Protein AF-0000000078820619 (afdb_homodimer)

Radius of gyration: 21.3 Å; Cα contacts (8 Å, |Δi|>4): 756; chains: 2; bounding box: 57×59×60 Å

pLDDT: mean 90.16, std 14.57, range [34.66, 98.44]

InterPro domains:
  IPR007202 4Fe-4S domain [PS51656] (73-135)
  IPR019224 Domain of unknown function DUF2148 [PF09918] (114-180)

Secondary structure (DSSP, 8-state):
--SSTHHHHHHHHHHHHHHHHHTS--GGG---EEEEEPPHHHHHHHHHHHHHHHHHH-GGGTHHHHHHHHHHH-SEEEEEEE---S--S----TTS-SSHHHHHHSPPEESSSEE---HHHHHHHHHHHHHHHHHHHHTT-EE--BHHHHHHHHHTTS---SEEEEEEEE-----TTT---/--SSTHHHHHHHHHHHHHHHHHTS--GGG---EEEEEPPHHHHHHHHHHHHHHHHHH-GGGTHHHHHHHHHHH-SEEEEEEE---S--S----TTS-SSHHHHHHSPPEESSSEE---HHHHHHHHHHHHHHHHHHHHTT-EE--BHHHHHHHHHTTS---SEEEEEEEE-----TTT---

Nearest PDB structures (foldseek):
  7tmg-assembly1_B  TM=7.331E-01  e=7.201E-04  Klebsiella pneumoniae subsp. pneumoniae HS11286
  3bm1-assembly1_B  TM=7.179E-01  e=1.660E-03  Escherichia coli K-12
  8dil-assembly1_A  TM=7.425E-01  e=3.015E-03  Salmonella enterica subsp. enterica serovar Typhimurium str. SL1344
  3bm1-assembly1_A  TM=7.327E-01  e=2.676E-03  Escherichia coli K-12
  7tmf-assembly1_A  TM=7.145E-01  e=2.521E-03  Klebsiella pneumoniae subsp. pneumoniae HS11286

Foldseek 3Di:
DPPCCVLVCVVVLLVVLLVQLQPFDADPPDRQKDKDKDDPVCLLLLLVLLVVVDVVVDDVSCVSNVVSVVSNQFSIKMKMFGAAPAEPFPLPCPLPDNGSVVQVPDDWDDDLAIDDDYPRRVVSSVRSVVSSVVSLVVVVWDKDKAQSSFSSCVVSPVDPHRGMIMMGTHPPPPPVVPVPD/DPPCCVLVCVVVLLVVLLVQLQPFDADPPDRQKDKDKDDPVCLLLLLVLLVVVDVVVDDVSCVSNVVSVVSNVFSIKMKMFGAAPAEPFPLPCPLPDNGSVVQVPDDWDDDLAIDDDYPRRVVSSVRSVVSSVVSLVVVVWDKDKAQSSFSSCVVSPVDPHRGMIMMGTHPPPPPVVPPPD

Sequence (362 aa):
MILNPESDVIETLAKSILLAARTAPKAKGVDDIITALVEKEDVEVLALAMEKLADEKGEGFAFLKRDARNLRNAGAAVLIGVKASGAAGLNCGACGFKTCAKMLDRQKVEAEFKGPNCMLKYADLGIAVGAATAKAKDFCIDNRVMYSIGAAARASGLLDADVVFGIPLSVTGKNIFFDRRMILNPESDVIETLAKSILLAARTAPKAKGVDDIITALVEKEDVEVLALAMEKLADEKGEGFAFLKRDARNLRNAGAAVLIGVKASGAAGLNCGACGFKTCAKMLDRQKVEAEFKGPNCMLKYADLGIAVGAATAKAKDFCIDNRVMYSIGAAARASGLLDADVVFGIPLSVTGKNIFFDRR

Organism: Methanosarcina acetiv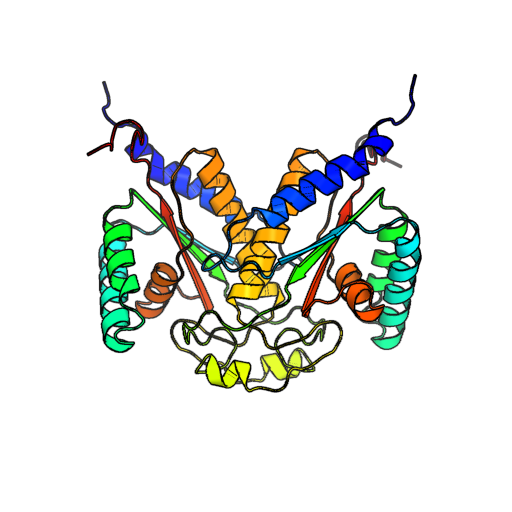orans (strain ATCC 35395 / DSM 2834 / JCM 12185 / C2A) (NCBI:txid188937)

Structure (mmCIF, N/CA/C/O backbone):
data_AF-0000000078820619-model_v1
#
loop_
_entity.id
_entity.type
_entity.pdbx_description
1 polymer '4Fe-4S domain-containing protein'
#
loop_
_atom_site.group_PDB
_atom_site.id
_atom_site.type_symbol
_atom_site.label_atom_id
_atom_site.label_alt_id
_atom_site.label_comp_id
_atom_site.label_asym_id
_atom_site.label_entity_id
_atom_site.label_seq_id
_atom_site.pdbx_PDB_ins_code
_atom_site.Cartn_x
_atom_site.Cartn_y
_atom_site.Cartn_z
_atom_site.occupancy
_atom_site.B_iso_or_equiv
_atom_site.auth_seq_id
_atom_site.auth_comp_id
_atom_site.auth_asym_id
_atom_site.auth_atom_id
_atom_site.pdbx_PDB_model_num
ATOM 1 N N . MET A 1 1 ? 29.922 32.25 2.959 1 40.59 1 MET A N 1
ATOM 2 C CA . MET A 1 1 ? 29.516 30.922 3.4 1 40.59 1 MET A CA 1
ATOM 3 C C . MET A 1 1 ? 28.016 30.844 3.588 1 40.59 1 MET A C 1
ATOM 5 O O . MET A 1 1 ? 27.406 31.734 4.203 1 40.59 1 MET A O 1
ATOM 9 N N . ILE A 1 2 ? 27.375 30.391 2.605 1 49.91 2 ILE A N 1
ATOM 10 C CA . ILE A 1 2 ? 25.938 30.203 2.729 1 49.91 2 ILE A CA 1
ATOM 11 C C . ILE A 1 2 ? 25.641 29.172 3.799 1 49.91 2 ILE A C 1
ATOM 13 O O . ILE A 1 2 ? 26.078 28.016 3.699 1 49.91 2 ILE A O 1
ATOM 17 N N . LEU A 1 3 ? 25.203 29.641 5.082 1 47.84 3 LEU A N 1
ATOM 18 C CA . LEU A 1 3 ? 24.891 28.766 6.207 1 47.84 3 LEU A CA 1
ATOM 19 C C . LEU A 1 3 ? 23.594 27.984 5.953 1 47.84 3 LEU A C 1
ATOM 21 O O . LEU A 1 3 ? 22.609 28.547 5.469 1 47.84 3 LEU A O 1
ATOM 25 N N . ASN A 1 4 ? 23.609 26.781 6.227 1 54.47 4 ASN A N 1
ATOM 26 C CA . ASN A 1 4 ? 22.516 25.812 6.16 1 54.47 4 ASN A CA 1
ATOM 27 C C . ASN A 1 4 ? 21.875 25.797 4.777 1 54.47 4 ASN A C 1
ATOM 29 O O . ASN A 1 4 ? 20.656 26 4.648 1 54.47 4 ASN A O 1
ATOM 33 N N . PRO A 1 5 ? 22.766 25.875 3.758 1 58.91 5 PRO A N 1
ATOM 34 C CA . PRO A 1 5 ? 22.234 25.859 2.393 1 58.91 5 PRO A CA 1
ATOM 35 C C . PRO A 1 5 ? 21.297 24.688 2.129 1 58.91 5 PRO A C 1
ATOM 37 O O . PRO A 1 5 ? 20.531 24.703 1.155 1 58.91 5 PRO A O 1
ATOM 40 N N . GLU A 1 6 ? 21.375 23.75 3.092 1 62.56 6 GLU A N 1
ATOM 41 C CA . GLU A 1 6 ? 20.578 22.547 2.902 1 62.56 6 GLU A CA 1
ATOM 42 C C . GLU A 1 6 ? 19.094 22.844 2.977 1 62.56 6 GLU A C 1
ATOM 44 O O . GLU A 1 6 ? 18.281 22.156 2.355 1 62.56 6 GLU A O 1
ATOM 49 N N . SER A 1 7 ? 18.828 23.859 3.707 1 63.5 7 SER A N 1
ATOM 50 C CA . SER A 1 7 ? 17.422 24.203 3.844 1 63.5 7 SER A CA 1
ATOM 51 C C . SER A 1 7 ? 16.859 24.719 2.531 1 63.5 7 SER A C 1
ATOM 53 O O . SER A 1 7 ? 15.641 24.656 2.301 1 63.5 7 SER A O 1
ATOM 55 N N . ASP A 1 8 ? 17.812 25.141 1.759 1 70.5 8 ASP A N 1
ATOM 56 C CA . ASP A 1 8 ? 17.375 25.75 0.509 1 70.5 8 ASP A CA 1
ATOM 57 C C . ASP A 1 8 ? 17.016 24.672 -0.523 1 70.5 8 ASP A C 1
ATOM 59 O O . ASP A 1 8 ? 16.266 24.938 -1.471 1 70.5 8 ASP A O 1
ATOM 63 N N . VAL A 1 9 ? 17.469 23.531 -0.118 1 83.5 9 VAL A N 1
ATOM 64 C CA . VAL A 1 9 ? 17.328 22.531 -1.167 1 83.5 9 VAL A CA 1
ATOM 65 C C . VAL A 1 9 ? 16.172 21.594 -0.826 1 83.5 9 VAL A C 1
ATOM 67 O O . VAL A 1 9 ? 15.789 20.75 -1.635 1 83.5 9 VAL A O 1
ATOM 70 N N . ILE A 1 10 ? 15.594 21.812 0.297 1 87.12 10 ILE A N 1
ATOM 71 C CA . ILE A 1 10 ? 14.625 20.844 0.797 1 87.12 10 ILE A CA 1
ATOM 72 C C . ILE A 1 10 ? 13.422 20.781 -0.146 1 87.12 10 ILE A C 1
ATOM 74 O O . ILE A 1 10 ? 12.852 19.703 -0.361 1 87.12 10 ILE A O 1
ATOM 78 N N . GLU A 1 11 ? 13.094 21.875 -0.74 1 88.25 11 GLU A N 1
ATOM 79 C CA . GLU A 1 11 ? 11.953 21.875 -1.653 1 88.25 11 GLU A CA 1
ATOM 80 C C . GLU A 1 11 ? 12.258 21.078 -2.916 1 88.25 11 GLU A C 1
ATOM 82 O O . GLU A 1 11 ? 11.398 20.344 -3.42 1 88.25 11 GLU A O 1
ATOM 87 N N . THR A 1 12 ? 13.453 21.25 -3.367 1 90.94 12 THR A N 1
ATOM 88 C CA . THR A 1 12 ? 13.859 20.484 -4.543 1 90.94 12 THR A CA 1
ATOM 89 C C . THR A 1 12 ? 13.891 19 -4.234 1 90.94 12 THR A C 1
ATOM 91 O O . THR A 1 12 ? 13.438 18.188 -5.043 1 90.94 12 THR A O 1
ATOM 94 N N . LEU A 1 13 ? 14.391 18.703 -3.084 1 93.12 13 LEU A N 1
ATOM 95 C CA . LEU A 1 13 ? 14.438 17.297 -2.68 1 93.12 13 LEU A CA 1
ATOM 96 C C . LEU A 1 13 ? 13.031 16.75 -2.477 1 93.12 13 LEU A C 1
ATOM 98 O O . LEU A 1 13 ? 12.758 15.594 -2.838 1 93.12 13 LEU A O 1
ATOM 102 N N . ALA A 1 14 ? 12.148 17.562 -1.963 1 94.5 14 ALA A N 1
ATOM 103 C CA . ALA A 1 14 ? 10.758 17.156 -1.783 1 94.5 14 ALA A CA 1
ATOM 104 C C . ALA A 1 14 ? 10.109 16.812 -3.121 1 94.5 14 ALA A C 1
ATOM 106 O O . ALA A 1 14 ? 9.359 15.844 -3.227 1 94.5 14 ALA A O 1
ATOM 107 N N . LYS A 1 15 ? 10.445 17.625 -4.102 1 94.75 15 LYS A N 1
ATOM 108 C CA . LYS A 1 15 ? 9.922 17.359 -5.438 1 94.75 15 LYS A CA 1
ATOM 109 C C . LYS A 1 15 ? 10.461 16.047 -5.996 1 94.75 15 LYS A C 1
ATOM 111 O O . LYS A 1 15 ? 9.742 15.312 -6.668 1 94.75 15 LYS A O 1
ATOM 116 N N . SER A 1 16 ? 11.703 15.773 -5.727 1 94.75 16 SER A N 1
ATOM 117 C CA . SER A 1 16 ? 12.297 14.5 -6.133 1 94.75 16 SER A CA 1
ATOM 118 C C . SER A 1 16 ? 11.625 13.328 -5.426 1 94.75 16 SER A C 1
ATOM 120 O O . SER A 1 16 ? 11.422 12.273 -6.027 1 94.75 16 SER A O 1
ATOM 122 N N . ILE A 1 17 ? 11.289 13.516 -4.188 1 94.88 17 ILE A N 1
ATOM 123 C CA . ILE A 1 17 ? 10.594 12.5 -3.402 1 94.88 17 ILE A CA 1
ATOM 124 C C . ILE A 1 17 ? 9.211 12.242 -3.996 1 94.88 17 ILE A C 1
ATOM 126 O O . ILE A 1 17 ? 8.797 11.086 -4.141 1 94.88 17 ILE A O 1
ATOM 130 N N . LEU A 1 18 ? 8.555 13.312 -4.414 1 95.44 18 LEU A N 1
ATOM 131 C CA . LEU A 1 18 ? 7.246 13.164 -5.039 1 95.44 18 LEU A CA 1
ATOM 132 C C . LEU A 1 18 ? 7.359 12.484 -6.395 1 95.44 18 LEU A C 1
ATOM 134 O O . LEU A 1 18 ? 6.461 11.742 -6.801 1 95.44 18 LEU A O 1
ATOM 138 N N . LEU A 1 19 ? 8.453 12.703 -7.102 1 93.69 19 LEU A N 1
ATOM 139 C CA . LEU A 1 19 ? 8.695 12.016 -8.367 1 93.69 19 LEU A CA 1
ATOM 140 C C . LEU A 1 19 ? 8.773 10.508 -8.156 1 93.69 19 LEU A C 1
ATOM 142 O O . LEU A 1 19 ? 8.242 9.734 -8.953 1 93.69 19 LEU A O 1
ATOM 146 N N . ALA A 1 20 ? 9.414 10.102 -7.07 1 93.75 20 ALA A N 1
ATOM 147 C CA . ALA A 1 20 ? 9.516 8.688 -6.73 1 93.75 20 ALA A CA 1
ATOM 148 C C . ALA A 1 20 ? 8.141 8.078 -6.477 1 93.75 20 ALA A C 1
ATOM 150 O O . ALA A 1 20 ? 7.859 6.961 -6.91 1 93.75 20 ALA A O 1
ATOM 151 N N . ALA A 1 21 ? 7.293 8.805 -5.785 1 94.25 21 ALA A N 1
ATOM 152 C CA . ALA A 1 21 ? 5.93 8.344 -5.535 1 94.25 21 ALA A CA 1
ATOM 153 C C . ALA A 1 21 ? 5.152 8.203 -6.84 1 94.25 21 ALA A C 1
ATOM 155 O O . ALA A 1 21 ? 4.465 7.199 -7.055 1 94.25 21 ALA A O 1
ATOM 156 N N . ARG A 1 22 ? 5.293 9.125 -7.75 1 91.38 22 ARG A N 1
ATOM 157 C CA . ARG A 1 22 ? 4.566 9.195 -9.016 1 91.38 22 ARG A CA 1
ATOM 158 C C . ARG A 1 22 ? 4.949 8.031 -9.93 1 91.38 22 ARG A C 1
ATOM 160 O O . ARG A 1 22 ? 4.102 7.484 -10.633 1 91.38 22 ARG A O 1
ATOM 167 N N . THR A 1 23 ? 6.18 7.664 -9.867 1 87.44 23 THR A N 1
ATOM 168 C CA . THR A 1 23 ? 6.68 6.68 -10.82 1 87.44 23 THR A CA 1
ATOM 169 C C . THR A 1 23 ? 6.68 5.281 -10.203 1 87.44 23 THR A C 1
ATOM 171 O O . THR A 1 23 ? 7.117 4.32 -10.836 1 87.44 23 THR A O 1
ATOM 174 N N . ALA A 1 24 ? 6.27 5.172 -8.961 1 88.38 24 ALA A N 1
ATOM 175 C CA . ALA A 1 24 ? 6.176 3.865 -8.32 1 88.38 24 ALA A CA 1
ATOM 176 C C . ALA A 1 24 ? 5.254 2.932 -9.102 1 88.38 24 ALA A C 1
ATOM 178 O O . ALA A 1 24 ? 4.324 3.385 -9.766 1 88.38 24 ALA A O 1
ATOM 179 N N . PRO A 1 25 ? 5.551 1.632 -9.102 1 79.44 25 PRO A N 1
ATOM 180 C CA . PRO A 1 25 ? 4.672 0.684 -9.789 1 79.44 25 PRO A CA 1
ATOM 181 C C . PRO A 1 25 ? 3.213 0.807 -9.352 1 79.44 25 PRO A C 1
ATOM 183 O O . PRO A 1 25 ? 2.938 1.143 -8.195 1 79.44 25 PRO A O 1
ATOM 186 N N . LYS A 1 26 ? 2.266 0.701 -10.359 1 80.81 26 LYS A N 1
ATOM 187 C CA . LYS A 1 26 ? 0.828 0.748 -10.109 1 80.81 26 LYS A CA 1
ATOM 188 C C . LYS A 1 26 ? 0.125 -0.463 -10.711 1 80.81 26 LYS A C 1
ATOM 190 O O . LYS A 1 26 ? 0.589 -1.022 -11.711 1 80.81 26 LYS A O 1
ATOM 195 N N . ALA A 1 27 ? -0.898 -0.793 -9.992 1 76.12 27 ALA A N 1
ATOM 196 C CA . ALA A 1 27 ? -1.742 -1.868 -10.508 1 76.12 27 ALA A CA 1
ATOM 197 C C . ALA A 1 27 ? -2.363 -1.482 -11.852 1 76.12 27 ALA A C 1
ATOM 199 O O . ALA A 1 27 ? -2.922 -0.393 -11.992 1 76.12 27 ALA A O 1
ATOM 200 N N . LYS A 1 28 ? -2.271 -2.324 -12.836 1 73 28 LYS A N 1
ATOM 201 C CA . LYS A 1 28 ? -2.891 -2.25 -14.156 1 73 28 LYS A CA 1
ATOM 202 C C . LYS A 1 28 ? -2.523 -0.949 -14.859 1 73 28 LYS A C 1
ATOM 204 O O . LYS A 1 28 ? -3.262 -0.48 -15.734 1 73 28 LYS A O 1
ATOM 209 N N . GLY A 1 29 ? -1.617 -0.264 -14.344 1 73.62 29 GLY A N 1
ATOM 210 C CA . GLY A 1 29 ? -1.127 0.941 -14.992 1 73.62 29 GLY A CA 1
ATOM 211 C C . GLY A 1 29 ? -2.033 2.141 -14.781 1 73.62 29 GLY A C 1
ATOM 212 O O . GLY A 1 29 ? -1.864 3.172 -15.438 1 73.62 29 GLY A O 1
ATOM 213 N N . VAL A 1 30 ? -3.117 2.035 -14.031 1 76.25 30 VAL A N 1
ATOM 214 C CA . VAL A 1 30 ? -4.02 3.148 -13.766 1 76.25 30 VAL A CA 1
ATOM 215 C C . VAL A 1 30 ? -3.439 4.027 -12.656 1 76.25 30 VAL A C 1
ATOM 217 O O . VAL A 1 30 ? -3.184 3.553 -11.555 1 76.25 30 VAL A O 1
ATOM 220 N N . ASP A 1 31 ? -3.312 5.305 -13.047 1 83.19 31 ASP A N 1
ATOM 221 C CA . ASP A 1 31 ? -2.678 6.199 -12.086 1 83.19 31 ASP A CA 1
ATOM 222 C C . ASP A 1 31 ? -3.719 7.016 -11.32 1 83.19 31 ASP A C 1
ATOM 224 O O . ASP A 1 31 ? -4.18 8.055 -11.805 1 83.19 31 ASP A O 1
ATOM 228 N N . ASP A 1 32 ? -4.047 6.598 -10.117 1 92.62 32 ASP A N 1
ATOM 229 C CA . ASP A 1 32 ? -5.008 7.266 -9.242 1 92.62 32 ASP A CA 1
ATOM 230 C C . ASP A 1 32 ? -4.297 7.98 -8.102 1 92.62 32 ASP A C 1
ATOM 232 O O . ASP A 1 32 ? -4.938 8.422 -7.145 1 92.62 32 ASP A O 1
ATOM 236 N N . ILE A 1 33 ? -3.029 8.07 -8.211 1 95.31 33 ILE A N 1
ATOM 237 C CA . ILE A 1 33 ? -2.242 8.664 -7.137 1 95.31 33 ILE A CA 1
ATOM 238 C C . ILE A 1 33 ? -2.199 10.18 -7.301 1 95.31 33 ILE A C 1
ATOM 240 O O . ILE A 1 33 ? -2.027 10.688 -8.414 1 95.31 33 ILE A O 1
ATOM 244 N N . ILE A 1 34 ? -2.422 10.836 -6.23 1 95.88 34 ILE A N 1
ATOM 245 C CA . ILE A 1 34 ? -2.332 12.289 -6.168 1 95.88 34 ILE A CA 1
ATOM 246 C C . ILE A 1 34 ? -1.17 12.695 -5.266 1 95.88 34 ILE A C 1
ATOM 248 O O . ILE A 1 34 ? -0.985 12.133 -4.188 1 95.88 34 ILE A O 1
ATOM 252 N N . THR A 1 35 ? -0.341 13.625 -5.754 1 96.69 35 THR A N 1
ATOM 253 C CA . THR A 1 35 ? 0.787 14.109 -4.965 1 96.69 35 THR A CA 1
ATOM 254 C C . THR A 1 35 ? 0.742 15.625 -4.824 1 96.69 35 THR A C 1
ATOM 256 O O . THR A 1 35 ? 0.237 16.312 -5.707 1 96.69 35 THR A O 1
ATOM 259 N N . ALA A 1 36 ? 1.221 16.109 -3.697 1 97.38 36 ALA A N 1
ATOM 260 C CA . ALA A 1 36 ? 1.265 17.547 -3.469 1 97.38 36 ALA A CA 1
ATOM 261 C C . ALA A 1 36 ? 2.396 17.922 -2.512 1 97.38 36 ALA A C 1
ATOM 263 O O . ALA A 1 36 ? 2.762 17.125 -1.64 1 97.38 36 ALA A O 1
ATOM 264 N N . LEU A 1 37 ? 2.969 19.047 -2.773 1 96.88 37 LEU A N 1
ATOM 265 C CA . LEU A 1 37 ? 3.896 19.688 -1.84 1 96.88 37 LEU A CA 1
ATOM 266 C C . LEU A 1 37 ? 3.189 20.734 -0.992 1 96.88 37 LEU A C 1
ATOM 268 O O . LEU A 1 37 ? 2.498 21.609 -1.525 1 96.88 37 LEU A O 1
ATOM 272 N N . VAL A 1 38 ? 3.311 20.625 0.327 1 96.31 38 VAL A N 1
ATOM 273 C CA . VAL A 1 38 ? 2.658 21.578 1.216 1 96.31 38 VAL A CA 1
ATOM 274 C C . VAL A 1 38 ? 3.385 22.922 1.157 1 96.31 38 VAL A C 1
ATOM 276 O O . VAL A 1 38 ? 4.594 22.984 1.393 1 96.31 38 VAL A O 1
ATOM 279 N N . GLU A 1 39 ? 2.646 23.922 0.869 1 94.19 39 GLU A N 1
ATOM 280 C CA . GLU A 1 39 ? 3.219 25.266 0.878 1 94.19 39 GLU A CA 1
ATOM 281 C C . GLU A 1 39 ? 3.303 25.828 2.297 1 94.19 39 GLU A C 1
ATOM 283 O O . GLU A 1 39 ? 2.555 25.406 3.18 1 94.19 39 GLU A O 1
ATOM 288 N N . LYS A 1 40 ? 4.18 26.781 2.445 1 90.81 40 LYS A N 1
ATOM 289 C CA . LYS A 1 40 ? 4.406 27.359 3.762 1 90.81 40 LYS A CA 1
ATOM 290 C C . LYS A 1 40 ? 3.115 27.922 4.344 1 90.81 40 LYS A C 1
ATOM 292 O O . LYS A 1 40 ? 2.852 27.781 5.539 1 90.81 40 LYS A O 1
ATOM 297 N N . GLU A 1 41 ? 2.289 28.5 3.539 1 94 41 GLU A N 1
ATOM 298 C CA . GLU A 1 41 ? 1.053 29.125 3.996 1 94 41 GLU A CA 1
ATOM 299 C C . GLU A 1 41 ? 0.03 28.078 4.43 1 94 41 GLU A C 1
ATOM 301 O O . GLU A 1 41 ? -0.87 28.375 5.219 1 94 41 GLU A O 1
ATOM 306 N N . ASP A 1 42 ? 0.213 26.891 3.908 1 96.81 42 ASP A N 1
ATOM 307 C CA . ASP A 1 42 ? -0.766 25.844 4.188 1 96.81 42 ASP A CA 1
ATOM 308 C C . ASP A 1 42 ? -0.396 25.062 5.445 1 96.81 42 ASP A C 1
ATOM 310 O O . ASP A 1 42 ? -1.217 24.312 5.984 1 96.81 42 ASP A O 1
ATOM 314 N N . VAL A 1 43 ? 0.832 25.25 5.922 1 97.06 43 VAL A N 1
ATOM 315 C CA . VAL A 1 43 ? 1.304 24.516 7.086 1 97.06 43 VAL A CA 1
ATOM 316 C C . VAL A 1 43 ? 0.408 24.812 8.289 1 97.06 43 VAL A C 1
ATOM 318 O O . VAL A 1 43 ? -0.045 23.891 8.977 1 97.06 43 VAL A O 1
ATOM 321 N N . GLU A 1 44 ? 0.16 26.062 8.477 1 97.56 44 GLU A N 1
ATOM 322 C CA . GLU A 1 44 ? -0.654 26.422 9.633 1 97.56 44 GLU A CA 1
ATOM 323 C C . GLU A 1 44 ? -2.094 25.953 9.469 1 97.56 44 GLU A C 1
ATOM 325 O O . GLU A 1 44 ? -2.75 25.594 10.445 1 97.56 44 GLU A O 1
ATOM 330 N N . VAL A 1 45 ? -2.615 26.016 8.266 1 98 45 VAL A N 1
ATOM 331 C CA . VAL A 1 45 ? -3.961 25.531 7.988 1 98 45 VAL A CA 1
ATOM 332 C C . VAL A 1 45 ? -4.062 24.047 8.391 1 98 45 VAL A C 1
ATOM 334 O O . VAL A 1 45 ? -5.008 23.656 9.07 1 98 45 VAL A O 1
ATOM 337 N N . LEU A 1 46 ? -3.078 23.266 8.016 1 98.44 46 LEU A N 1
ATOM 338 C CA . LEU A 1 46 ? -3.068 21.828 8.312 1 98.44 46 LEU A CA 1
ATOM 339 C C . LEU A 1 46 ? -2.908 21.594 9.805 1 98.44 46 LEU A C 1
ATOM 341 O O . LEU A 1 46 ? -3.588 20.734 10.375 1 98.44 46 LEU A O 1
ATOM 345 N N . ALA A 1 47 ? -1.987 22.312 10.398 1 98 47 ALA A N 1
ATOM 346 C CA . ALA A 1 47 ? -1.745 22.156 11.828 1 98 47 ALA A CA 1
ATOM 347 C C . ALA A 1 47 ? -3.006 22.453 12.633 1 98 47 ALA A C 1
ATOM 349 O O . ALA A 1 47 ? -3.381 21.672 13.516 1 98 47 ALA A O 1
ATOM 350 N N . LEU A 1 48 ? -3.703 23.516 12.32 1 98.31 48 LEU A N 1
ATOM 351 C CA . LEU A 1 48 ? -4.93 23.891 13.016 1 98.31 48 LEU A CA 1
ATOM 352 C C . LEU A 1 48 ? -6.023 22.859 12.781 1 98.31 48 LEU A C 1
ATOM 354 O O . LEU A 1 48 ? -6.797 22.547 13.695 1 98.31 48 LEU A O 1
ATOM 358 N N . ALA A 1 49 ? -6.074 22.375 11.586 1 98.19 49 ALA A N 1
ATOM 359 C CA . ALA A 1 49 ? -7.047 21.328 11.273 1 98.19 49 ALA A CA 1
ATOM 360 C C . ALA A 1 49 ? -6.801 20.078 12.117 1 98.19 49 ALA A C 1
ATOM 362 O O . ALA A 1 49 ? -7.746 19.422 12.57 1 98.19 49 ALA A O 1
ATOM 363 N N . MET A 1 50 ? -5.547 19.719 12.297 1 98.19 50 MET A N 1
ATOM 364 C CA . MET A 1 50 ? -5.215 18.578 13.125 1 98.19 50 MET A CA 1
ATOM 365 C C . MET A 1 50 ? -5.637 18.797 14.57 1 98.19 50 MET A C 1
ATOM 367 O O . MET A 1 50 ? -6.164 17.891 15.219 1 98.19 50 MET A O 1
ATOM 371 N N . GLU A 1 51 ? -5.398 19.953 15.047 1 98.12 51 GLU A N 1
ATOM 372 C CA . GLU A 1 51 ? -5.789 20.297 16.406 1 98.12 51 GLU A CA 1
ATOM 373 C C . GLU A 1 51 ? -7.305 20.25 16.578 1 98.12 51 GLU A C 1
ATOM 375 O O . GLU A 1 51 ? -7.809 19.75 17.594 1 98.12 51 GLU A O 1
ATOM 380 N N . LYS A 1 52 ? -8.023 20.75 15.625 1 97.94 52 LYS A N 1
ATOM 381 C CA . LYS A 1 52 ? -9.484 20.688 15.648 1 97.94 52 LYS A CA 1
ATOM 382 C C . LYS A 1 52 ? -9.977 19.25 15.648 1 97.94 52 LYS A C 1
ATOM 384 O O . LYS A 1 52 ? -10.898 18.906 16.391 1 97.94 52 LYS A O 1
ATOM 389 N N . LEU A 1 53 ? -9.375 18.484 14.773 1 97.25 53 LEU A N 1
ATOM 390 C CA . LEU A 1 53 ? -9.734 17.062 14.719 1 97.25 53 LEU A CA 1
ATOM 391 C C . LEU A 1 53 ? -9.5 16.391 16.062 1 97.25 53 LEU A C 1
ATOM 393 O O . LEU A 1 53 ? -10.297 15.555 16.5 1 97.25 53 LEU A O 1
ATOM 397 N N . ALA A 1 54 ? -8.367 16.688 16.672 1 97.12 54 ALA A N 1
ATOM 398 C CA . ALA A 1 54 ? -8.055 16.125 17.984 1 97.12 54 ALA A CA 1
ATOM 399 C C . ALA A 1 54 ? -9.156 16.438 19 1 97.12 54 ALA A C 1
ATOM 401 O O . ALA A 1 54 ? -9.555 15.562 19.766 1 97.12 54 ALA A O 1
ATOM 402 N N . ASP A 1 55 ? -9.656 17.625 19 1 96.75 55 ASP A N 1
ATOM 403 C CA . ASP A 1 55 ? -10.695 18.062 19.906 1 96.75 55 ASP A CA 1
ATOM 404 C C . ASP A 1 55 ? -12.016 17.359 19.625 1 96.75 55 ASP A C 1
ATOM 406 O O . ASP A 1 55 ? -12.758 17 20.547 1 96.75 55 ASP A O 1
ATOM 410 N N . GLU A 1 56 ? -12.305 17.156 18.391 1 95.62 56 GLU A N 1
ATOM 411 C CA . GLU A 1 56 ? -13.562 16.547 17.984 1 95.62 56 GLU A CA 1
ATOM 412 C C . GLU A 1 56 ? -13.57 15.047 18.297 1 95.62 56 GLU A C 1
ATOM 414 O O . GLU A 1 56 ? -14.594 14.492 18.688 1 95.62 56 GLU A O 1
ATOM 419 N N . LYS A 1 57 ? -12.453 14.438 18.172 1 94 57 LYS A N 1
ATOM 420 C CA . LYS A 1 57 ? -12.383 12.984 18.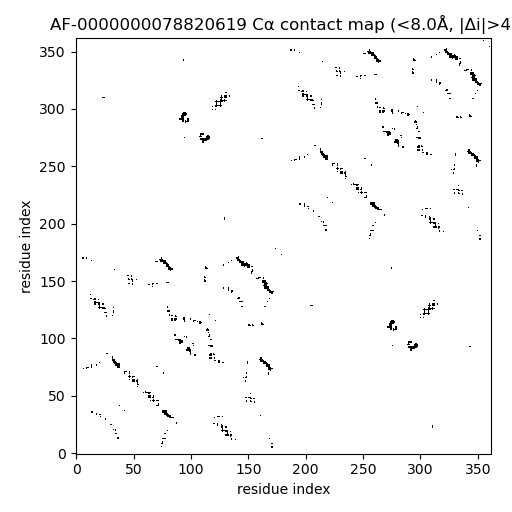297 1 94 57 LYS A CA 1
ATOM 421 C C . LYS A 1 57 ? -12.141 12.562 19.75 1 94 57 LYS A C 1
ATOM 423 O O . LYS A 1 57 ? -12.461 11.438 20.125 1 94 57 LYS A O 1
ATOM 428 N N . GLY A 1 58 ? -11.523 13.461 20.484 1 91.25 58 GLY A N 1
ATOM 429 C CA . GLY A 1 58 ? -11.406 13.211 21.922 1 91.25 58 GLY A CA 1
ATOM 430 C C . GLY A 1 58 ? -10.016 12.758 22.328 1 91.25 58 GLY A C 1
ATOM 431 O O . GLY A 1 58 ? -9.062 12.883 21.562 1 91.25 58 GLY A O 1
ATOM 432 N N . GLU A 1 59 ? -9.914 12.172 23.5 1 89.69 59 GLU A N 1
ATOM 433 C CA . GLU A 1 59 ? -8.641 11.961 24.203 1 89.69 59 GLU A CA 1
ATOM 434 C C . GLU A 1 59 ? -7.789 10.922 23.484 1 89.69 59 GLU A C 1
ATOM 436 O O . GLU A 1 59 ? -6.559 11.023 23.469 1 89.69 59 GLU A O 1
ATOM 441 N N . GLY A 1 60 ? -8.406 10.023 22.875 1 91 60 GLY A N 1
ATOM 442 C CA . GLY A 1 60 ? -7.668 8.977 22.188 1 91 60 GLY A CA 1
ATOM 443 C C . GLY A 1 60 ? -6.922 9.484 20.969 1 91 60 GLY A C 1
ATOM 444 O O . GLY A 1 60 ? -6.098 8.766 20.391 1 91 60 GLY A O 1
ATOM 445 N N . PHE A 1 61 ? -7.082 10.781 20.672 1 94.56 61 PHE A N 1
ATOM 446 C CA . PHE A 1 61 ? -6.496 11.328 19.453 1 94.56 61 PHE A CA 1
ATOM 447 C C . PHE A 1 61 ? -5.629 12.539 19.781 1 94.56 61 PHE A C 1
ATOM 449 O O . PHE A 1 61 ? -5.426 13.406 18.922 1 94.56 61 PHE A O 1
ATOM 456 N N . ALA A 1 62 ? -5.047 12.555 20.969 1 94.06 62 ALA A N 1
ATOM 457 C CA . ALA A 1 62 ? -4.188 13.648 21.406 1 94.06 62 ALA A CA 1
ATOM 458 C C . ALA A 1 62 ? -2.924 13.727 20.562 1 94.06 62 ALA A C 1
ATOM 460 O O . ALA A 1 62 ? -2.305 14.789 20.453 1 94.06 62 ALA A O 1
ATOM 461 N N . PHE A 1 63 ? -2.588 12.57 19.922 1 93.94 63 PHE A N 1
ATOM 462 C CA . PHE A 1 63 ? -1.38 12.531 19.109 1 93.94 63 PHE A CA 1
ATOM 463 C C . PHE A 1 63 ? -1.499 13.477 17.922 1 93.94 63 PHE A C 1
ATOM 465 O O . PHE A 1 63 ? -0.489 13.922 17.375 1 93.94 63 PHE A O 1
ATOM 472 N N . LEU A 1 64 ? -2.678 13.859 17.547 1 96.88 64 LEU A N 1
ATOM 473 C CA . LEU A 1 64 ? -2.896 14.797 16.453 1 96.88 64 LEU A CA 1
ATOM 474 C C . LEU A 1 64 ? -2.289 16.156 16.766 1 96.88 64 LEU A C 1
ATOM 476 O O . LEU A 1 64 ? -1.778 16.828 15.875 1 96.88 64 LEU A O 1
ATOM 480 N N . LYS A 1 65 ? -2.346 16.547 18.016 1 97.25 65 LYS A N 1
ATOM 481 C CA . LYS A 1 65 ? -1.747 17.812 18.422 1 97.25 65 LYS A CA 1
ATOM 482 C C . LYS A 1 65 ? -0.224 17.734 18.375 1 97.25 65 LYS A C 1
ATOM 484 O O . LYS A 1 65 ? 0.439 18.703 17.984 1 97.25 65 LYS A O 1
ATOM 489 N N . ARG A 1 66 ? 0.284 16.625 18.781 1 96.25 66 ARG A N 1
ATOM 490 C CA . ARG A 1 66 ? 1.726 16.406 18.672 1 96.25 66 ARG A CA 1
ATOM 491 C C . ARG A 1 66 ? 2.186 16.453 17.219 1 96.25 66 ARG A C 1
ATOM 493 O O . ARG A 1 66 ? 3.205 17.062 16.906 1 96.25 66 ARG A O 1
ATOM 500 N N . ASP A 1 67 ? 1.417 15.797 16.391 1 96.94 67 ASP A N 1
ATOM 501 C CA . ASP A 1 67 ? 1.746 15.773 14.977 1 96.94 67 ASP A CA 1
ATOM 502 C C . ASP A 1 67 ? 1.683 17.188 14.375 1 96.94 67 ASP A C 1
ATOM 504 O O . ASP A 1 67 ? 2.471 17.516 13.492 1 96.94 67 ASP A O 1
ATOM 508 N N . ALA A 1 68 ? 0.748 17.969 14.852 1 97.5 68 ALA A N 1
ATOM 509 C CA . ALA A 1 68 ? 0.645 19.359 14.406 1 97.5 68 ALA A CA 1
ATOM 510 C C . ALA A 1 68 ? 1.919 20.141 14.727 1 97.5 68 ALA A C 1
ATOM 512 O O . ALA A 1 68 ? 2.428 20.875 13.883 1 97.5 68 ALA A O 1
ATOM 513 N N . ARG A 1 69 ? 2.406 19.938 15.898 1 96.56 69 ARG A N 1
ATOM 514 C CA . ARG A 1 69 ? 3.652 20.594 16.297 1 96.56 69 ARG A CA 1
ATOM 515 C C . ARG A 1 69 ? 4.816 20.109 15.43 1 96.56 69 ARG A C 1
ATOM 517 O O . ARG A 1 69 ? 5.652 20.922 15.016 1 96.56 69 ARG A O 1
ATOM 524 N N . ASN A 1 70 ? 4.863 18.828 15.148 1 94.75 70 ASN A N 1
ATOM 525 C CA . ASN A 1 70 ? 5.91 18.266 14.312 1 94.75 70 ASN A CA 1
ATOM 526 C C . ASN A 1 70 ? 5.883 18.844 12.898 1 94.75 70 ASN A C 1
ATOM 528 O O . ASN A 1 70 ? 6.934 19.125 12.32 1 94.75 70 ASN A O 1
ATOM 532 N N . LEU A 1 71 ? 4.695 19.031 12.398 1 96.38 71 LEU A N 1
ATOM 533 C CA . LEU A 1 71 ? 4.559 19.609 11.062 1 96.38 71 LEU A CA 1
ATOM 534 C C . LEU A 1 71 ? 5.09 21.031 11.031 1 96.38 71 LEU A C 1
ATOM 536 O O . LEU A 1 71 ? 5.793 21.422 10.094 1 96.38 71 LEU A O 1
ATOM 540 N N . ARG A 1 72 ? 4.785 21.812 12.078 1 95.62 72 ARG A N 1
ATOM 541 C CA . ARG A 1 72 ? 5.258 23.188 12.164 1 95.62 72 ARG A CA 1
ATOM 542 C C . ARG A 1 72 ? 6.781 23.234 12.188 1 95.62 72 ARG A C 1
ATOM 544 O O . ARG A 1 72 ? 7.383 24.188 11.688 1 95.62 72 ARG A O 1
ATOM 551 N N . ASN A 1 73 ? 7.41 22.203 12.688 1 92.69 73 ASN A N 1
ATOM 552 C CA . ASN A 1 73 ? 8.859 22.172 12.859 1 92.69 73 ASN A CA 1
ATOM 553 C C . ASN A 1 73 ? 9.555 21.531 11.664 1 92.69 73 ASN A C 1
ATOM 555 O O . ASN A 1 73 ? 10.781 21.547 11.57 1 92.69 73 ASN A O 1
ATOM 559 N N . ALA A 1 74 ? 8.781 20.953 10.781 1 92.56 74 ALA A N 1
ATOM 560 C CA . ALA A 1 74 ? 9.359 20.297 9.617 1 92.56 74 ALA A CA 1
ATOM 561 C C . ALA A 1 74 ? 9.844 21.312 8.586 1 92.56 74 ALA A C 1
ATOM 563 O O . ALA A 1 74 ? 9.336 22.438 8.531 1 92.56 74 ALA A O 1
ATOM 564 N N . GLY A 1 75 ? 10.836 20.969 7.801 1 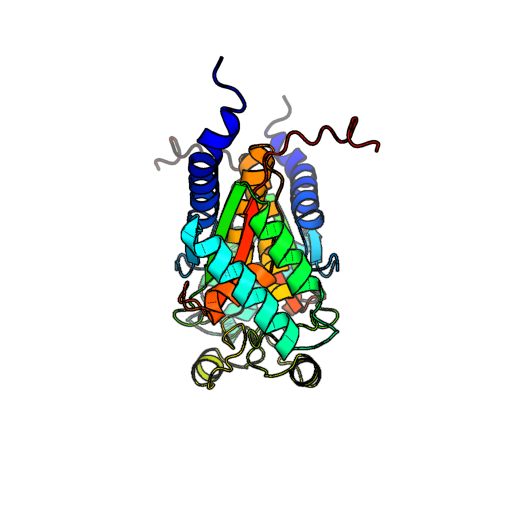91.06 75 GLY A N 1
ATOM 565 C CA . GLY A 1 75 ? 11.312 21.828 6.723 1 91.06 75 GLY A CA 1
ATOM 566 C C . GLY A 1 75 ? 10.383 21.844 5.527 1 91.06 75 GLY A C 1
ATOM 567 O O . GLY A 1 75 ? 10.266 22.859 4.84 1 91.06 75 GLY A O 1
ATOM 568 N N . ALA A 1 76 ? 9.789 20.766 5.277 1 94.38 76 ALA A N 1
ATOM 569 C CA . ALA A 1 76 ? 8.812 20.578 4.207 1 94.38 76 ALA A CA 1
ATOM 570 C C . ALA A 1 76 ? 7.898 19.391 4.492 1 94.38 76 ALA A C 1
ATOM 572 O O . ALA A 1 76 ? 8.125 18.641 5.449 1 94.38 76 ALA A O 1
ATOM 573 N N . ALA A 1 77 ? 6.855 19.328 3.775 1 96.44 77 ALA A N 1
ATOM 574 C CA . ALA A 1 77 ? 5.977 18.156 3.869 1 96.44 77 ALA A CA 1
ATOM 575 C C . ALA A 1 77 ? 5.352 17.828 2.514 1 96.44 77 ALA A C 1
ATOM 577 O O . ALA A 1 77 ? 5.02 18.734 1.742 1 96.44 77 ALA A O 1
ATOM 578 N N . VAL A 1 78 ? 5.211 16.578 2.238 1 97.44 78 VAL A N 1
ATOM 579 C CA . VAL A 1 78 ? 4.562 16.141 1.004 1 97.44 78 VAL A CA 1
ATOM 580 C C . VAL A 1 78 ? 3.303 15.344 1.332 1 97.44 78 VAL A C 1
ATOM 582 O O . VAL A 1 78 ? 3.193 14.758 2.412 1 97.44 78 VAL A O 1
ATOM 585 N N . LEU A 1 79 ? 2.375 15.453 0.483 1 98.06 79 LEU A N 1
ATOM 586 C CA . LEU A 1 79 ? 1.131 14.695 0.577 1 98.06 79 LEU A CA 1
ATOM 587 C C . LEU A 1 79 ? 1.022 13.688 -0.562 1 98.06 79 LEU A C 1
ATOM 589 O O . LEU A 1 79 ? 1.345 14 -1.709 1 98.06 79 LEU A O 1
ATOM 593 N N . ILE A 1 80 ? 0.656 12.461 -0.249 1 97.75 80 ILE A N 1
ATOM 594 C CA . ILE A 1 80 ? 0.4 11.398 -1.22 1 97.75 80 ILE A CA 1
ATOM 595 C C . ILE A 1 80 ? -0.959 10.766 -0.94 1 97.75 80 ILE A C 1
ATOM 597 O O . ILE A 1 80 ? -1.208 10.281 0.167 1 97.75 80 ILE A O 1
ATOM 601 N N . GLY A 1 81 ? -1.839 10.812 -1.921 1 97.75 81 GLY A N 1
ATOM 602 C CA . GLY A 1 81 ? -3.18 10.273 -1.759 1 97.75 81 GLY A CA 1
ATOM 603 C C . GLY A 1 81 ? -3.654 9.477 -2.959 1 97.75 81 GLY A C 1
ATOM 604 O O . GLY A 1 81 ? -2.92 9.328 -3.938 1 97.75 81 GLY A O 1
ATOM 605 N N . VAL A 1 82 ? -4.785 8.875 -2.76 1 97.19 82 VAL A N 1
ATOM 606 C CA . VAL A 1 82 ? -5.422 8.156 -3.855 1 97.19 82 VAL A CA 1
ATOM 607 C C . VAL A 1 82 ? -6.848 8.672 -4.055 1 97.19 82 VAL A C 1
ATOM 609 O O . VAL A 1 82 ? -7.562 8.93 -3.084 1 97.19 82 VAL A O 1
ATOM 612 N N . LYS A 1 83 ? -7.156 9.055 -5.227 1 95.94 83 LYS A N 1
ATOM 613 C CA . LYS A 1 83 ? -8.523 9.297 -5.668 1 95.94 83 LYS A CA 1
ATOM 614 C C . LYS A 1 83 ? -9.008 8.188 -6.598 1 95.94 83 LYS A C 1
ATOM 616 O O . LYS A 1 83 ? -8.734 8.211 -7.801 1 95.94 83 LYS A O 1
ATOM 621 N N . ALA A 1 84 ? -9.719 7.293 -6.043 1 91.81 84 ALA A N 1
ATOM 622 C CA . ALA A 1 84 ? -10.016 6.035 -6.727 1 91.81 84 ALA A CA 1
ATOM 623 C C . ALA A 1 84 ? -11 6.254 -7.871 1 91.81 84 ALA A C 1
ATOM 625 O O . ALA A 1 84 ? -12.047 6.883 -7.688 1 91.81 84 ALA A O 1
ATOM 626 N N . SER A 1 85 ? -10.703 5.871 -9.109 1 88.06 85 SER A N 1
ATOM 627 C CA . SER A 1 85 ? -11.555 5.961 -10.289 1 88.06 85 SER A CA 1
ATOM 628 C C . SER A 1 85 ? -12.133 4.598 -10.664 1 88.06 85 SER A C 1
ATOM 630 O O . SER A 1 85 ? -12.359 4.312 -11.844 1 88.06 85 SER A O 1
ATOM 632 N N . GLY A 1 86 ? -12.562 3.836 -9.75 1 91.69 86 GLY A N 1
ATOM 633 C CA . GLY A 1 86 ? -13.125 2.529 -10.047 1 91.69 86 GLY A CA 1
ATOM 634 C C . GLY A 1 86 ? -12.461 1.403 -9.281 1 91.69 86 GLY A C 1
ATOM 635 O O . GLY A 1 86 ? -11.992 1.604 -8.156 1 91.69 86 GLY A O 1
ATOM 636 N N . ALA A 1 87 ? -12.727 0.21 -9.836 1 93.81 87 ALA A N 1
ATOM 637 C CA . ALA A 1 87 ? -12.156 -0.989 -9.227 1 93.81 87 ALA A CA 1
ATOM 638 C C . ALA A 1 87 ? -11.305 -1.765 -10.227 1 93.81 87 ALA A C 1
ATOM 640 O O . ALA A 1 87 ? -11.352 -1.495 -11.422 1 93.81 87 ALA A O 1
ATOM 641 N N . ALA A 1 88 ? -10.477 -2.643 -9.758 1 92.75 88 ALA A N 1
ATOM 642 C CA . ALA A 1 88 ? -9.555 -3.406 -10.602 1 92.75 88 ALA A CA 1
ATOM 643 C C . ALA A 1 88 ? -10.305 -4.445 -11.43 1 92.75 88 ALA A C 1
ATOM 645 O O . ALA A 1 88 ? -9.766 -4.98 -12.398 1 92.75 88 ALA A O 1
ATOM 646 N N . GLY A 1 89 ? -11.539 -4.805 -11.062 1 93.31 89 GLY A N 1
ATOM 647 C CA . GLY A 1 89 ? -12.352 -5.73 -11.836 1 93.31 89 GLY A CA 1
ATOM 648 C C . GLY A 1 89 ? -11.969 -7.184 -11.617 1 93.31 89 GLY A C 1
ATOM 649 O O . GLY A 1 89 ? -12.109 -8.008 -12.523 1 93.31 89 GLY A O 1
ATOM 650 N N . LEU A 1 90 ? -11.531 -7.52 -10.406 1 95.19 90 LEU A N 1
ATOM 651 C CA . LEU A 1 90 ? -11.023 -8.867 -10.141 1 95.19 90 LEU A CA 1
ATOM 652 C C . LEU A 1 90 ? -12.008 -9.656 -9.297 1 95.19 90 LEU A C 1
ATOM 654 O O . LEU A 1 90 ? -11.875 -10.875 -9.156 1 95.19 90 LEU A O 1
ATOM 658 N N . ASN A 1 91 ? -12.969 -9.016 -8.734 1 96.25 91 ASN A N 1
ATOM 659 C CA . ASN A 1 91 ? -13.891 -9.672 -7.816 1 96.25 91 ASN A CA 1
ATOM 660 C C . ASN A 1 91 ? -13.148 -10.531 -6.797 1 96.25 91 ASN A C 1
ATOM 662 O O . ASN A 1 91 ? -13.5 -11.695 -6.586 1 96.25 91 ASN A O 1
ATOM 666 N N . CYS A 1 92 ? -12.18 -9.945 -6.125 1 96.94 92 CYS A N 1
ATOM 667 C CA . CYS A 1 92 ? -11.242 -10.734 -5.332 1 96.94 92 CYS A CA 1
ATOM 668 C C . CYS A 1 92 ? -11.719 -10.859 -3.891 1 96.94 92 CYS A C 1
ATOM 670 O O . CYS A 1 92 ? -11.203 -11.68 -3.129 1 96.94 92 CYS A O 1
ATOM 672 N N . GLY A 1 93 ? -12.672 -9.922 -3.49 1 97.44 93 GLY A N 1
ATOM 673 C CA . GLY A 1 93 ? -13.273 -10.055 -2.172 1 97.44 93 GLY A CA 1
ATOM 674 C C . GLY A 1 93 ? -12.516 -9.305 -1.093 1 97.44 93 GLY A C 1
ATOM 675 O O . GLY A 1 93 ? -13.008 -9.148 0.027 1 97.44 93 GLY A O 1
ATOM 676 N N . ALA A 1 94 ? -11.398 -8.703 -1.378 1 97.62 94 ALA A N 1
ATOM 677 C CA . ALA A 1 94 ? -10.508 -8.109 -0.383 1 97.62 94 ALA A CA 1
ATOM 678 C C . ALA A 1 94 ? -11.172 -6.922 0.306 1 97.62 94 ALA A C 1
ATOM 680 O O . ALA A 1 94 ? -10.875 -6.617 1.463 1 97.62 94 ALA A O 1
ATOM 681 N N . CYS A 1 95 ? -12.102 -6.293 -0.365 1 97.44 95 CYS A N 1
ATOM 682 C CA . CYS A 1 95 ? -12.734 -5.098 0.183 1 97.44 95 CYS A CA 1
ATOM 683 C C . CYS A 1 95 ? -13.977 -5.461 0.992 1 97.44 95 CYS A C 1
ATOM 685 O O . CYS A 1 95 ? -14.664 -4.582 1.515 1 97.44 95 CYS A O 1
ATOM 687 N N . GLY A 1 96 ? -14.297 -6.707 0.991 1 97.19 96 GLY A N 1
ATOM 688 C CA . GLY A 1 96 ? -15.43 -7.16 1.784 1 97.19 96 GLY A CA 1
ATOM 689 C C . GLY A 1 96 ? -16.703 -7.32 0.971 1 97.19 96 GLY A C 1
ATOM 690 O O . GLY A 1 96 ? -17.766 -7.586 1.525 1 97.19 96 GLY A O 1
ATOM 691 N N . PHE A 1 97 ? -16.609 -7.176 -0.367 1 97.25 97 PHE A N 1
ATOM 692 C CA . PHE A 1 97 ? -17.734 -7.375 -1.268 1 97.25 97 PHE A CA 1
ATOM 693 C C . PHE A 1 97 ? -17.469 -8.531 -2.221 1 97.25 97 PHE A C 1
ATOM 695 O O . PHE A 1 97 ? -16.344 -8.742 -2.656 1 97.25 97 PHE A O 1
ATOM 702 N N . LYS A 1 98 ? -18.5 -9.203 -2.561 1 95.94 98 LYS A N 1
ATOM 703 C CA . LYS A 1 98 ? -18.359 -10.375 -3.416 1 95.94 98 LYS A CA 1
ATOM 704 C C . LYS A 1 98 ? -17.938 -9.984 -4.828 1 95.94 98 LYS A C 1
ATOM 706 O O . LYS A 1 98 ? -17.234 -10.734 -5.504 1 95.94 98 LYS A O 1
ATOM 711 N N . THR A 1 99 ? -18.484 -8.852 -5.281 1 96.94 99 THR A N 1
ATOM 712 C CA . THR A 1 99 ? -18.109 -8.391 -6.613 1 96.94 99 THR A CA 1
ATOM 713 C C . THR A 1 99 ? -17.688 -6.922 -6.574 1 96.94 99 THR A C 1
ATOM 715 O O . THR A 1 99 ? -18.125 -6.164 -5.707 1 96.94 99 THR A O 1
ATOM 718 N N . CYS A 1 100 ? -16.859 -6.555 -7.551 1 97.31 100 CYS A N 1
ATOM 719 C CA . CYS A 1 100 ? -16.469 -5.156 -7.691 1 97.31 100 CYS A CA 1
ATOM 720 C C . CYS A 1 100 ? -17.688 -4.266 -7.914 1 97.31 100 CYS A C 1
ATOM 722 O O . CYS A 1 100 ? -17.75 -3.156 -7.383 1 97.31 100 CYS A O 1
ATOM 724 N N . ALA A 1 101 ? -18.625 -4.719 -8.703 1 97.25 101 ALA A N 1
ATOM 725 C CA . ALA A 1 101 ? -19.844 -3.953 -9 1 97.25 101 ALA A CA 1
ATOM 726 C C . ALA A 1 101 ? -20.594 -3.605 -7.719 1 97.25 101 ALA A C 1
ATOM 728 O O . ALA A 1 101 ? -21.078 -2.482 -7.559 1 97.25 101 ALA A O 1
ATOM 729 N N . LYS A 1 102 ? -20.719 -4.531 -6.809 1 97.12 102 LYS A N 1
ATOM 730 C CA . LYS A 1 102 ? -21.422 -4.297 -5.547 1 97.12 102 LYS A CA 1
ATOM 731 C C . LYS A 1 102 ? -20.688 -3.258 -4.699 1 97.12 102 LYS A C 1
ATOM 733 O O . LYS A 1 102 ? -21.328 -2.422 -4.055 1 97.12 102 LYS A O 1
ATOM 738 N N . MET A 1 103 ? -19.406 -3.33 -4.664 1 97.06 103 MET A N 1
ATOM 739 C CA . MET A 1 103 ? -18.609 -2.346 -3.93 1 97.06 103 MET A CA 1
ATOM 740 C C . MET A 1 103 ? -18.812 -0.95 -4.512 1 97.06 103 MET A C 1
ATOM 742 O O . MET A 1 103 ? -19.016 0.015 -3.773 1 97.06 103 MET A O 1
ATOM 746 N N . LEU A 1 104 ? -18.734 -0.882 -5.828 1 96.81 104 LEU A N 1
ATOM 747 C CA . LEU A 1 104 ? -18.859 0.403 -6.508 1 96.81 104 LEU A CA 1
ATOM 748 C C . LEU A 1 104 ? -20.25 1.004 -6.305 1 96.81 104 LEU A C 1
ATOM 750 O O . LEU A 1 104 ? -20.406 2.227 -6.32 1 96.81 104 LEU A O 1
ATOM 754 N N . ASP A 1 105 ? -21.234 0.171 -6.082 1 96.25 105 ASP A N 1
ATOM 755 C CA . ASP A 1 105 ? -22.609 0.618 -5.902 1 96.25 105 ASP A CA 1
ATOM 756 C C . ASP A 1 105 ? -22.859 1.069 -4.465 1 96.25 105 ASP A C 1
ATOM 758 O O . ASP A 1 105 ? -23.875 1.706 -4.176 1 96.25 105 ASP A O 1
ATOM 762 N N . ARG A 1 106 ? -21.953 0.732 -3.621 1 94.75 106 ARG A N 1
ATOM 763 C CA . ARG A 1 106 ? -22.125 1.075 -2.215 1 94.75 106 ARG A CA 1
ATOM 764 C C . ARG A 1 106 ? -21.875 2.562 -1.979 1 94.75 106 ARG A C 1
ATOM 766 O O . ARG A 1 106 ? -20.922 3.133 -2.518 1 94.75 106 ARG A O 1
ATOM 773 N N . GLN A 1 107 ? -22.812 3.145 -1.228 1 94.19 107 GLN A N 1
ATOM 774 C CA . GLN A 1 107 ? -22.578 4.527 -0.827 1 94.19 107 GLN A CA 1
ATOM 775 C C . GLN A 1 107 ? -21.328 4.656 0.033 1 94.19 107 GLN A C 1
ATOM 777 O O . GLN A 1 107 ? -21.156 3.912 1.002 1 94.19 107 GLN A O 1
ATOM 782 N N . LYS A 1 108 ? -20.578 5.574 -0.269 1 96.38 108 LYS A N 1
ATOM 783 C CA . LYS A 1 108 ? -19.328 5.758 0.466 1 96.38 108 LYS A CA 1
ATOM 784 C C . LYS A 1 108 ? -19.578 6.426 1.814 1 96.38 108 LYS A C 1
ATOM 786 O O . LYS A 1 108 ? -20.469 7.262 1.942 1 96.38 108 LYS A O 1
ATOM 791 N N . VAL A 1 109 ? -18.766 5.98 2.74 1 96.88 109 VAL A N 1
ATOM 792 C CA . VAL A 1 109 ? -18.672 6.66 4.027 1 96.88 109 VAL A CA 1
ATOM 793 C C . VAL A 1 109 ? -17.578 7.73 3.967 1 96.88 109 VAL A C 1
ATOM 795 O O . VAL A 1 109 ? -16.516 7.512 3.373 1 96.88 109 VAL A O 1
ATOM 798 N N . GLU A 1 110 ? -17.906 8.914 4.613 1 95.56 110 GLU A N 1
ATOM 799 C CA . GLU A 1 110 ? -16.906 9.992 4.625 1 95.56 110 GLU A CA 1
ATOM 800 C C . GLU A 1 110 ? -16.656 10.484 6.043 1 95.56 110 GLU A C 1
ATOM 802 O O . GLU A 1 110 ? -17.562 10.945 6.727 1 95.56 110 GLU A O 1
ATOM 807 N N . ALA A 1 111 ? -15.539 10.344 6.504 1 95.44 111 ALA A N 1
ATOM 808 C CA . ALA A 1 111 ? -14.961 10.93 7.711 1 95.44 111 ALA A CA 1
ATOM 809 C C . ALA A 1 111 ? -13.648 11.648 7.406 1 95.44 111 ALA A C 1
ATOM 811 O O . ALA A 1 111 ? -13.609 12.539 6.551 1 95.44 111 ALA A O 1
ATOM 812 N N . GLU A 1 112 ? -12.594 11.188 8.008 1 96.69 112 GLU A N 1
ATOM 813 C CA . GLU A 1 112 ? -11.312 11.742 7.586 1 96.69 112 GLU A CA 1
ATOM 814 C C . GLU A 1 112 ? -10.945 11.281 6.176 1 96.69 112 GLU A C 1
ATOM 816 O O . GLU A 1 112 ? -10.352 12.031 5.406 1 96.69 112 GLU A O 1
ATOM 821 N N . PHE A 1 113 ? -11.367 10.047 5.977 1 98.38 113 PHE A N 1
ATOM 822 C CA . PHE A 1 113 ? -11.18 9.469 4.652 1 98.38 113 PHE A CA 1
ATOM 823 C C . PHE A 1 113 ? -12.508 9.008 4.07 1 98.38 113 PHE A C 1
ATOM 825 O O . PHE A 1 113 ? -13.555 9.156 4.707 1 98.38 113 PHE A O 1
ATOM 832 N N . LYS A 1 114 ? -12.414 8.617 2.814 1 98 114 LYS A N 1
ATOM 833 C CA . LYS A 1 114 ? -13.617 8.242 2.078 1 98 114 LYS A CA 1
ATOM 834 C C . LYS A 1 114 ? -13.5 6.84 1.495 1 98 114 LYS A C 1
ATOM 836 O O . LYS A 1 114 ? -12.508 6.52 0.833 1 98 114 LYS A O 1
ATOM 841 N N . GLY A 1 115 ? -14.539 5.98 1.792 1 97.25 115 GLY A N 1
ATOM 842 C CA . GLY A 1 115 ? -14.562 4.625 1.267 1 97.25 115 GLY A CA 1
ATOM 843 C C . GLY A 1 115 ? -15.945 4 1.293 1 97.25 115 GLY A C 1
ATOM 844 O O . GLY A 1 115 ? -16.906 4.641 1.714 1 97.25 115 GLY A O 1
ATOM 845 N N . PRO A 1 116 ? -16.031 2.816 0.871 1 97.69 116 PRO A N 1
ATOM 846 C CA . PRO A 1 116 ? -14.953 1.878 0.559 1 97.69 116 PRO A CA 1
ATOM 847 C C . PRO A 1 116 ? -14.344 2.121 -0.819 1 97.69 116 PRO A C 1
ATOM 849 O O . PRO A 1 116 ? -14.977 2.74 -1.679 1 97.69 116 PRO A O 1
ATOM 852 N N . ASN A 1 117 ? -13.07 1.709 -0.985 1 97.44 117 ASN A N 1
ATOM 853 C CA . ASN A 1 117 ? -12.391 1.669 -2.275 1 97.44 117 ASN A CA 1
ATOM 854 C C . ASN A 1 117 ? -11.742 0.312 -2.525 1 97.44 117 ASN A C 1
ATOM 856 O O . ASN A 1 117 ? -11.602 -0.494 -1.603 1 97.44 117 ASN A O 1
ATOM 860 N N . CYS A 1 118 ? -11.406 0.055 -3.775 1 97.38 118 CYS A N 1
ATOM 861 C CA . CYS A 1 118 ? -10.695 -1.158 -4.164 1 97.38 118 CYS A CA 1
ATOM 862 C C . CYS A 1 118 ? -9.391 -1.303 -3.385 1 97.38 118 CYS A C 1
ATOM 864 O O . CYS A 1 118 ? -8.617 -0.352 -3.281 1 97.38 118 CYS A O 1
ATOM 866 N N . MET A 1 119 ? -9.164 -2.49 -2.871 1 96.81 119 MET A N 1
ATOM 867 C CA . MET A 1 119 ? -7.965 -2.775 -2.084 1 96.81 119 MET A CA 1
ATOM 868 C C . MET A 1 119 ? -6.703 -2.48 -2.887 1 96.81 119 MET A C 1
ATOM 870 O O . MET A 1 119 ? -5.715 -1.989 -2.338 1 96.81 119 MET A O 1
ATOM 874 N N . LEU A 1 120 ? -6.723 -2.699 -4.188 1 96.69 120 LEU A N 1
ATOM 875 C CA . LEU A 1 120 ? -5.543 -2.508 -5.023 1 96.69 120 LEU A CA 1
ATOM 876 C C . LEU A 1 120 ? -5.156 -1.033 -5.09 1 96.69 120 LEU A C 1
ATOM 878 O O . LEU A 1 120 ? -3.979 -0.7 -5.234 1 96.69 120 LEU A O 1
ATOM 882 N N . LYS A 1 121 ? -6.152 -0.172 -4.922 1 96.5 121 LYS A N 1
ATOM 883 C CA . LYS A 1 121 ? -5.867 1.259 -4.871 1 96.5 121 LYS A CA 1
ATOM 884 C C . LYS A 1 121 ? -5.113 1.627 -3.6 1 96.5 121 LYS A C 1
ATOM 886 O O . LYS A 1 121 ? -4.23 2.488 -3.621 1 96.5 121 LYS A O 1
ATOM 891 N N . TYR A 1 122 ? -5.465 0.992 -2.527 1 97.06 122 TYR A N 1
ATOM 892 C CA . TYR A 1 122 ? -4.762 1.232 -1.271 1 97.06 122 TYR A CA 1
ATOM 893 C C . TYR A 1 122 ? -3.352 0.657 -1.314 1 97.06 122 TYR A C 1
ATOM 895 O O . TYR A 1 122 ? -2.414 1.253 -0.777 1 97.06 122 TYR A O 1
ATOM 903 N N . ALA A 1 123 ? -3.211 -0.506 -1.935 1 96.69 123 ALA A N 1
ATOM 904 C CA . ALA A 1 123 ? -1.878 -1.074 -2.117 1 96.69 123 ALA A CA 1
ATOM 905 C C . ALA A 1 123 ? -1.003 -0.154 -2.965 1 96.69 123 ALA A C 1
ATOM 907 O O . ALA A 1 123 ? 0.172 0.056 -2.65 1 96.69 123 ALA A O 1
ATOM 908 N N . ASP A 1 124 ? -1.589 0.359 -4.027 1 96.44 124 ASP A N 1
ATOM 909 C CA . ASP A 1 124 ? -0.869 1.307 -4.875 1 96.44 124 ASP A CA 1
ATOM 910 C C . ASP A 1 124 ? -0.424 2.529 -4.074 1 96.44 124 ASP A C 1
ATOM 912 O O . ASP A 1 124 ? 0.692 3.021 -4.25 1 96.44 124 ASP A O 1
ATOM 916 N N . LEU A 1 125 ? -1.339 3.02 -3.281 1 97.25 125 LEU A N 1
ATOM 917 C CA . LEU A 1 125 ? -0.997 4.137 -2.406 1 97.25 125 LEU A CA 1
ATOM 918 C C . LEU A 1 125 ? 0.18 3.781 -1.505 1 97.25 125 LEU A C 1
ATOM 920 O O . LEU A 1 125 ? 1.102 4.582 -1.335 1 97.25 125 LEU A O 1
ATOM 924 N N . GLY A 1 126 ? 0.134 2.594 -0.928 1 97.38 126 GLY A N 1
ATOM 925 C CA . GLY A 1 126 ? 1.245 2.127 -0.114 1 97.38 126 GLY A CA 1
ATOM 926 C C . GLY A 1 126 ? 2.559 2.072 -0.871 1 97.38 126 GLY A C 1
ATOM 927 O O . GLY A 1 126 ? 3.596 2.492 -0.356 1 97.38 126 GLY A O 1
ATOM 928 N N . ILE A 1 127 ? 2.502 1.544 -2.055 1 96.94 127 ILE A N 1
ATOM 929 C CA . ILE A 1 127 ? 3.699 1.444 -2.881 1 96.94 127 ILE A CA 1
ATOM 930 C C . ILE A 1 127 ? 4.266 2.838 -3.143 1 96.94 127 ILE A C 1
ATOM 932 O O . ILE A 1 127 ? 5.473 3.059 -3.029 1 96.94 127 ILE A O 1
ATOM 936 N N . ALA A 1 128 ? 3.383 3.775 -3.469 1 96.44 128 ALA A N 1
ATOM 937 C CA . ALA A 1 128 ? 3.799 5.152 -3.723 1 96.44 128 ALA A CA 1
ATOM 938 C C . ALA A 1 128 ? 4.43 5.773 -2.48 1 96.44 128 ALA A C 1
ATOM 940 O O . ALA A 1 128 ? 5.488 6.402 -2.562 1 96.44 128 ALA A O 1
ATOM 941 N N . VAL A 1 129 ? 3.801 5.609 -1.342 1 97.38 129 VAL A N 1
ATOM 942 C CA . VAL A 1 129 ? 4.301 6.125 -0.071 1 97.38 129 VAL A CA 1
ATOM 943 C C . VAL A 1 129 ? 5.652 5.492 0.246 1 97.38 129 VAL A C 1
ATOM 945 O O . VAL A 1 129 ? 6.582 6.184 0.673 1 97.38 129 VAL A O 1
ATOM 948 N N . GLY A 1 130 ? 5.742 4.211 0.037 1 96.25 130 GLY A N 1
ATOM 949 C CA . GLY A 1 130 ? 7.004 3.523 0.252 1 96.25 130 GLY A CA 1
ATOM 950 C C . GLY A 1 130 ? 8.133 4.066 -0.607 1 96.25 130 GLY A C 1
ATOM 951 O O . GLY A 1 130 ? 9.25 4.25 -0.127 1 96.25 130 GLY A O 1
ATOM 952 N N . ALA A 1 131 ? 7.824 4.277 -1.843 1 95.94 131 ALA A N 1
ATOM 953 C CA . ALA A 1 131 ? 8.82 4.832 -2.752 1 95.94 131 ALA A CA 1
ATOM 954 C C . ALA A 1 131 ? 9.289 6.211 -2.283 1 95.94 131 ALA A C 1
ATOM 956 O O . ALA A 1 131 ? 10.484 6.508 -2.301 1 95.94 131 ALA A O 1
ATOM 957 N N . ALA A 1 132 ? 8.367 6.98 -1.855 1 96.31 132 ALA A N 1
ATOM 958 C CA . ALA A 1 132 ? 8.672 8.328 -1.38 1 96.31 132 ALA A CA 1
ATOM 959 C C . ALA A 1 132 ? 9.562 8.281 -0.14 1 96.31 132 ALA A C 1
ATOM 961 O O . ALA A 1 132 ? 10.586 8.977 -0.075 1 96.31 132 ALA A O 1
ATOM 962 N N . THR A 1 133 ? 9.188 7.48 0.843 1 95.69 133 THR A N 1
ATOM 963 C CA . THR A 1 133 ? 9.945 7.422 2.088 1 95.69 133 THR A CA 1
ATOM 964 C C . THR A 1 133 ? 11.328 6.832 1.852 1 95.69 133 THR A C 1
ATOM 966 O O . THR A 1 133 ? 12.305 7.25 2.484 1 95.69 133 THR A O 1
ATOM 969 N N . ALA A 1 134 ? 11.398 5.883 0.95 1 93.88 134 ALA A N 1
ATOM 970 C CA . ALA A 1 134 ? 12.703 5.324 0.593 1 93.88 134 ALA A CA 1
ATOM 971 C C . ALA A 1 134 ? 13.609 6.387 -0.025 1 93.88 134 ALA A C 1
ATOM 973 O O . ALA A 1 134 ? 14.789 6.473 0.304 1 93.88 134 ALA A O 1
ATOM 974 N N . LYS A 1 135 ? 13.07 7.137 -0.92 1 95.44 135 LYS A N 1
ATOM 975 C CA . LYS A 1 135 ? 13.836 8.203 -1.559 1 95.44 135 LYS A CA 1
ATOM 976 C C . LYS A 1 135 ? 14.281 9.242 -0.538 1 95.44 135 LYS A C 1
ATOM 978 O O . LYS A 1 135 ? 15.406 9.742 -0.606 1 95.44 135 LYS A O 1
ATOM 983 N N . ALA A 1 136 ? 13.398 9.594 0.407 1 94.56 136 ALA A N 1
ATOM 984 C CA . ALA A 1 136 ? 13.766 10.516 1.482 1 94.56 136 ALA A CA 1
ATOM 985 C C . ALA A 1 136 ? 14.938 9.969 2.289 1 94.56 136 ALA A C 1
ATOM 987 O O . ALA A 1 136 ? 15.875 10.703 2.619 1 94.56 136 ALA A O 1
ATOM 988 N N . LYS A 1 137 ? 14.859 8.719 2.582 1 91.44 137 LYS A N 1
ATOM 989 C CA . LYS A 1 137 ? 15.945 8.062 3.307 1 91.44 137 LYS A CA 1
ATOM 990 C C . LYS A 1 137 ? 17.25 8.125 2.514 1 91.44 137 LYS A C 1
ATOM 992 O O . LYS A 1 137 ? 18.312 8.367 3.082 1 91.44 137 LYS A O 1
ATOM 997 N N . ASP A 1 138 ? 17.156 7.914 1.226 1 92.25 138 ASP A N 1
ATOM 998 C CA . ASP A 1 138 ? 18.328 8 0.359 1 92.25 138 ASP A CA 1
ATOM 999 C C . ASP A 1 138 ? 18.984 9.383 0.463 1 92.25 138 ASP A C 1
ATOM 1001 O O . ASP A 1 138 ? 20.203 9.5 0.36 1 92.25 138 ASP A O 1
ATOM 1005 N N . PHE A 1 139 ? 18.188 10.383 0.679 1 93 139 PHE A N 1
ATOM 1006 C CA . PHE A 1 139 ? 18.672 11.75 0.784 1 93 139 PHE A CA 1
ATOM 1007 C C . PHE A 1 139 ? 19.094 12.07 2.213 1 93 139 PHE A C 1
ATOM 1009 O O . PHE A 1 139 ? 19.453 13.211 2.52 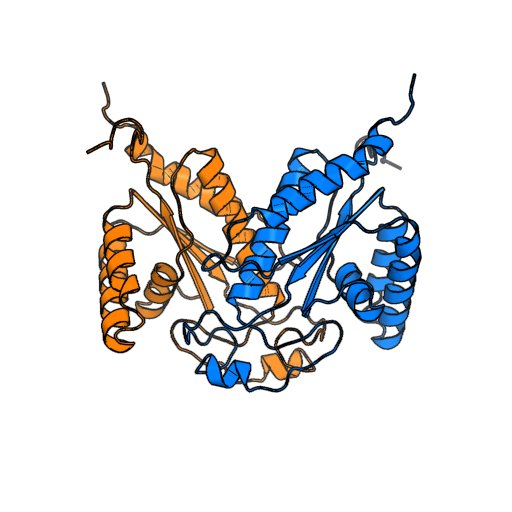1 93 139 PHE A O 1
ATOM 1016 N N . CYS A 1 140 ? 18.969 11.125 3.115 1 90.94 140 CYS A N 1
ATOM 1017 C CA . CYS A 1 140 ? 19.281 11.273 4.527 1 90.94 140 CYS A CA 1
ATOM 1018 C C . CYS A 1 140 ? 18.391 12.312 5.184 1 90.94 140 CYS A C 1
ATOM 1020 O O . CYS A 1 140 ? 18.844 13.109 6.012 1 90.94 140 CYS A O 1
ATOM 1022 N N . ILE A 1 141 ? 17.188 12.336 4.695 1 91.44 141 ILE A N 1
ATOM 1023 C CA . ILE A 1 141 ? 16.172 13.227 5.266 1 91.44 141 ILE A CA 1
ATOM 1024 C C . ILE A 1 141 ? 15.297 12.453 6.246 1 91.44 141 ILE A C 1
ATOM 1026 O O . ILE A 1 141 ? 14.727 11.422 5.895 1 91.44 141 ILE A O 1
ATOM 1030 N N . ASP A 1 142 ? 15.203 12.945 7.465 1 91.88 142 ASP A N 1
ATOM 1031 C CA . ASP A 1 142 ? 14.297 12.336 8.43 1 91.88 142 ASP A CA 1
ATOM 10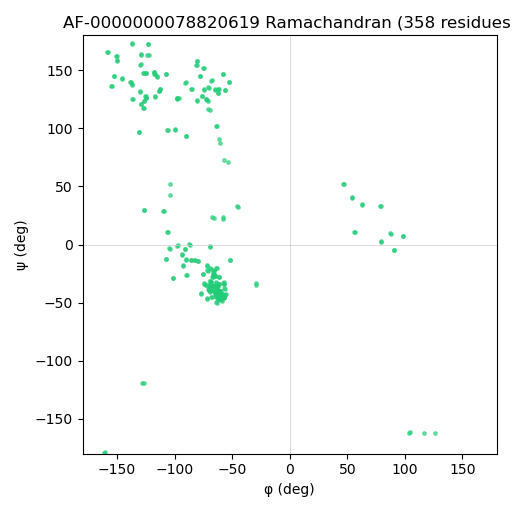32 C C . ASP A 1 142 ? 12.844 12.484 7.988 1 91.88 142 ASP A C 1
ATOM 1034 O O . ASP A 1 142 ? 12.438 13.539 7.504 1 91.88 142 ASP A O 1
ATOM 1038 N N . ASN A 1 143 ? 12.133 11.391 8.07 1 93.69 143 ASN A N 1
ATOM 1039 C CA . ASN A 1 143 ? 10.742 11.414 7.613 1 93.69 143 ASN A CA 1
ATOM 1040 C C . ASN A 1 143 ? 9.883 10.414 8.383 1 93.69 143 ASN A C 1
ATOM 1042 O O . ASN A 1 143 ? 10.414 9.539 9.078 1 93.69 143 ASN A O 1
ATOM 1046 N N . ARG A 1 144 ? 8.617 10.609 8.305 1 94.12 144 ARG A N 1
ATOM 1047 C CA . ARG A 1 144 ? 7.633 9.711 8.906 1 94.12 144 ARG A CA 1
ATOM 1048 C C . ARG A 1 144 ? 6.293 9.805 8.18 1 94.12 144 ARG A C 1
ATOM 1050 O O . ARG A 1 144 ? 5.848 10.898 7.824 1 94.12 144 ARG A O 1
ATOM 1057 N N . VAL A 1 145 ? 5.699 8.625 7.941 1 96.06 145 VAL A N 1
ATOM 1058 C CA . VAL A 1 145 ? 4.363 8.617 7.355 1 96.06 145 VAL A CA 1
ATOM 1059 C C . VAL A 1 145 ? 3.33 8.977 8.422 1 96.06 145 VAL A C 1
ATOM 1061 O O . VAL A 1 145 ? 3.293 8.359 9.484 1 96.06 145 VAL A O 1
ATOM 1064 N N . MET A 1 146 ? 2.514 9.938 8.109 1 96.38 146 MET A N 1
ATOM 1065 C CA . MET A 1 146 ? 1.534 10.375 9.109 1 96.38 146 MET A CA 1
ATOM 1066 C C . MET A 1 146 ? 0.124 10.352 8.523 1 96.38 146 MET A C 1
ATOM 1068 O O . MET A 1 146 ? -0.158 11.047 7.543 1 96.38 146 MET A O 1
ATOM 1072 N N . TYR A 1 147 ? -0.733 9.648 9.141 1 96.75 147 TYR A N 1
ATOM 1073 C CA . TYR A 1 147 ? -2.168 9.703 8.891 1 96.75 147 TYR A CA 1
ATOM 1074 C C . TYR A 1 147 ? -2.719 11.094 9.195 1 96.75 147 TYR A C 1
ATOM 1076 O O . TYR A 1 147 ? -3.559 11.609 8.453 1 96.75 147 TYR A O 1
ATOM 1084 N N . SER A 1 148 ? -2.256 11.75 10.242 1 97.88 148 SER A N 1
ATOM 1085 C CA . SER A 1 148 ? -2.768 13 10.805 1 97.88 148 SER A CA 1
ATOM 1086 C C . SER A 1 148 ? -2.721 14.125 9.773 1 97.88 148 SER A C 1
ATOM 1088 O O . SER A 1 148 ? -3.719 14.812 9.555 1 97.88 148 SER A O 1
ATOM 1090 N N . ILE A 1 149 ? -1.591 14.203 9.117 1 97.94 149 ILE A N 1
ATOM 1091 C CA . ILE A 1 149 ? -1.419 15.281 8.148 1 97.94 149 ILE A CA 1
ATOM 1092 C C . ILE A 1 149 ? -2.346 15.055 6.957 1 97.94 149 ILE A C 1
ATOM 1094 O O . ILE A 1 149 ? -2.945 16 6.441 1 97.94 149 ILE A O 1
ATOM 1098 N N . GLY A 1 150 ? -2.486 13.836 6.543 1 98.19 150 GLY A N 1
ATOM 1099 C CA . GLY A 1 150 ? -3.395 13.508 5.457 1 98.19 150 GLY A CA 1
ATOM 1100 C C . GLY A 1 150 ? -4.848 13.781 5.793 1 98.19 150 GLY A C 1
ATOM 1101 O O . GLY A 1 150 ? -5.59 14.336 4.977 1 98.19 150 GLY A O 1
ATOM 1102 N N . ALA A 1 151 ? -5.254 13.367 6.984 1 98.12 151 ALA A N 1
ATOM 1103 C CA . ALA A 1 151 ? -6.609 13.625 7.457 1 98.12 151 ALA A CA 1
ATOM 1104 C C . ALA A 1 151 ? -6.906 15.125 7.469 1 98.12 151 ALA A C 1
ATOM 1106 O O . ALA A 1 151 ? -7.98 15.555 7.031 1 98.12 151 ALA A O 1
ATOM 1107 N N . ALA A 1 152 ? -5.984 15.898 7.926 1 98.44 152 ALA A N 1
ATOM 1108 C CA . ALA A 1 152 ? -6.141 17.344 7.984 1 98.44 152 ALA A CA 1
ATOM 1109 C C . ALA A 1 152 ? -6.25 17.938 6.586 1 98.44 152 ALA A C 1
ATOM 1111 O O . ALA A 1 152 ? -7.012 18.891 6.363 1 98.44 152 ALA A O 1
ATOM 1112 N N . ALA A 1 153 ? -5.461 17.391 5.656 1 98.38 153 ALA A N 1
ATOM 1113 C CA . ALA A 1 153 ? -5.488 17.891 4.281 1 98.38 153 ALA A CA 1
ATOM 1114 C C . ALA A 1 153 ? -6.871 17.719 3.662 1 98.38 153 ALA A C 1
ATOM 1116 O O . ALA A 1 153 ? -7.367 18.609 2.969 1 98.38 153 ALA A O 1
ATOM 1117 N N . ARG A 1 154 ? -7.488 16.625 3.926 1 97.62 154 ARG A N 1
ATOM 1118 C CA . ARG A 1 154 ? -8.836 16.391 3.42 1 97.62 154 ARG A CA 1
ATOM 1119 C C . ARG A 1 154 ? -9.852 17.266 4.156 1 97.62 154 ARG A C 1
ATOM 1121 O O . ARG A 1 154 ? -10.711 17.891 3.531 1 97.62 154 ARG A O 1
ATOM 1128 N N . ALA A 1 155 ? -9.719 17.266 5.461 1 96.81 155 ALA A N 1
ATOM 1129 C CA . ALA A 1 155 ? -10.68 17.984 6.289 1 96.81 155 ALA A CA 1
ATOM 1130 C C . ALA A 1 155 ? -10.664 19.484 5.969 1 96.81 155 ALA A C 1
ATOM 1132 O O . ALA A 1 155 ? -11.703 20.141 6.027 1 96.81 155 ALA A O 1
ATOM 1133 N N . SER A 1 156 ? -9.57 20.016 5.641 1 97.06 156 SER A N 1
ATOM 1134 C CA . SER A 1 156 ? -9.43 21.453 5.371 1 97.06 156 SER A CA 1
ATOM 1135 C C . SER A 1 156 ? -9.773 21.781 3.918 1 97.06 156 SER A C 1
ATOM 1137 O O . SER A 1 156 ? -9.82 22.938 3.533 1 97.06 156 SER A O 1
ATOM 1139 N N . GLY A 1 157 ? -9.859 20.734 3.07 1 95.75 157 GLY A N 1
ATOM 1140 C CA . GLY A 1 157 ? -10.195 20.953 1.671 1 95.75 157 GLY A CA 1
ATOM 1141 C C . GLY A 1 157 ? -8.984 21.234 0.803 1 95.75 157 GLY A C 1
ATOM 1142 O O . GLY A 1 157 ? -9.125 21.578 -0.375 1 95.75 157 GLY A O 1
ATOM 1143 N N . LEU A 1 158 ? -7.82 21.062 1.341 1 95.69 158 LEU A N 1
ATOM 1144 C CA . LEU A 1 158 ? -6.609 21.406 0.601 1 95.69 158 LEU A CA 1
ATOM 1145 C C . LEU A 1 158 ? -6.312 20.344 -0.464 1 95.69 158 LEU A C 1
ATOM 1147 O O . LEU A 1 158 ? -5.625 20.641 -1.447 1 95.69 158 LEU A O 1
ATOM 1151 N N . LEU A 1 159 ? -6.781 19.156 -0.23 1 95.75 159 LEU A N 1
ATOM 1152 C CA . LEU A 1 159 ? -6.535 18.078 -1.195 1 95.75 159 LEU A CA 1
ATOM 1153 C C . LEU A 1 159 ? -7.797 17.266 -1.425 1 95.75 159 LEU A C 1
ATOM 1155 O O . LEU A 1 159 ? -8.43 16.797 -0.469 1 95.75 159 LEU A O 1
ATOM 1159 N N . ASP A 1 160 ? -8.18 17.156 -2.695 1 95.62 160 ASP A N 1
ATOM 1160 C CA . ASP A 1 160 ? -9.32 16.328 -3.07 1 95.62 160 ASP A CA 1
ATOM 1161 C C . ASP A 1 160 ? -8.883 14.898 -3.389 1 95.62 160 ASP A C 1
ATOM 1163 O O . ASP A 1 160 ? -8.516 14.594 -4.523 1 95.62 160 ASP A O 1
ATOM 1167 N N . ALA A 1 161 ? -8.93 14.016 -2.426 1 97.31 161 ALA A N 1
ATOM 1168 C CA . ALA A 1 161 ? -8.578 12.602 -2.508 1 97.31 161 ALA A CA 1
ATOM 1169 C C . ALA A 1 161 ? -9.391 11.773 -1.526 1 97.31 161 ALA A C 1
ATOM 1171 O O . ALA A 1 161 ? -10.016 12.312 -0.609 1 97.31 161 ALA A O 1
ATOM 1172 N N . ASP A 1 162 ? -9.492 10.5 -1.781 1 98.06 162 ASP A N 1
ATOM 1173 C CA . ASP A 1 162 ? -10.25 9.617 -0.897 1 98.06 162 ASP A CA 1
ATOM 1174 C C . ASP A 1 162 ? -9.453 9.297 0.365 1 98.06 162 ASP A C 1
ATOM 1176 O O . ASP A 1 162 ? -10.023 9.211 1.457 1 98.06 162 ASP A O 1
ATOM 1180 N N . VAL A 1 163 ? -8.188 9.039 0.198 1 98.25 163 VAL A N 1
ATOM 1181 C CA . VAL A 1 163 ? -7.258 8.758 1.283 1 98.25 163 VAL A CA 1
ATOM 1182 C C . VAL A 1 163 ? -5.941 9.5 1.037 1 98.25 163 VAL A C 1
ATOM 1184 O O . VAL A 1 163 ? -5.469 9.578 -0.099 1 98.25 163 VAL A O 1
ATOM 1187 N N . VAL A 1 164 ? -5.391 10.094 2.111 1 98.19 164 VAL A N 1
ATOM 1188 C CA . VAL A 1 164 ? -4.156 10.859 1.987 1 98.19 164 VAL A CA 1
ATOM 1189 C C . VAL A 1 164 ? -3.234 10.547 3.164 1 98.19 164 VAL A C 1
ATOM 1191 O O . VAL A 1 164 ? -3.695 10.398 4.301 1 98.19 164 VAL A O 1
ATOM 1194 N N . PHE A 1 165 ? -1.973 10.438 2.846 1 98.19 165 PHE A N 1
ATOM 1195 C CA . PHE A 1 165 ? -0.935 10.414 3.871 1 98.19 165 PHE A CA 1
ATOM 1196 C C . PHE A 1 165 ? -0.025 11.633 3.742 1 98.19 165 PHE A C 1
ATOM 1198 O O . PHE A 1 165 ? 0.198 12.133 2.637 1 98.19 165 PHE A O 1
ATOM 1205 N N . GLY A 1 166 ? 0.432 12.148 4.875 1 97.94 166 GLY A N 1
ATOM 1206 C CA . GLY A 1 166 ? 1.446 13.188 4.887 1 97.94 166 GLY A CA 1
ATOM 1207 C C . GLY A 1 166 ? 2.805 12.695 5.348 1 97.94 166 GLY A C 1
ATOM 1208 O O . GLY A 1 166 ? 2.891 11.805 6.199 1 97.94 166 GLY A O 1
ATOM 1209 N N . ILE A 1 167 ? 3.787 13.273 4.781 1 97.38 167 ILE A N 1
ATOM 1210 C CA . ILE A 1 167 ? 5.156 12.938 5.152 1 97.38 167 ILE A CA 1
ATOM 1211 C C . ILE A 1 167 ? 5.949 14.211 5.426 1 97.38 167 ILE A C 1
ATOM 1213 O O . ILE A 1 167 ? 6.441 14.852 4.496 1 97.38 167 ILE A O 1
ATOM 1217 N N . PRO A 1 168 ? 6.059 14.586 6.684 1 96.88 168 PRO A N 1
ATOM 1218 C CA . PRO A 1 168 ? 6.957 15.695 7.012 1 96.88 168 PRO A CA 1
ATOM 1219 C C . PRO A 1 168 ? 8.43 15.336 6.801 1 96.88 168 PRO A C 1
ATOM 1221 O O . PRO A 1 168 ? 8.836 14.203 7.059 1 96.88 168 PRO A O 1
ATOM 1224 N N . LEU A 1 169 ? 9.188 16.312 6.281 1 94.81 169 LEU A N 1
ATOM 1225 C CA . LEU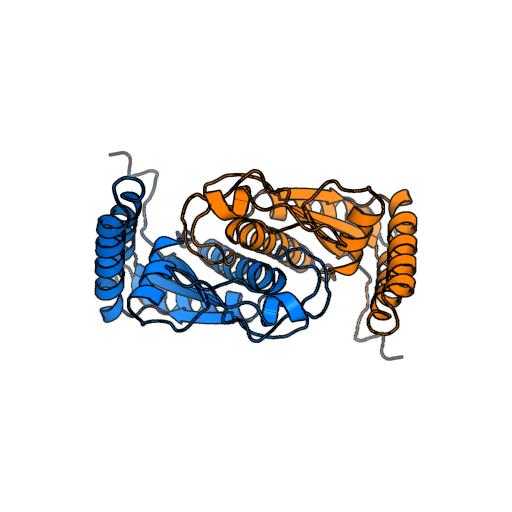 A 1 169 ? 10.609 16.156 5.98 1 94.81 169 LEU A CA 1
ATOM 1226 C C . LEU A 1 169 ? 11.445 17.109 6.828 1 94.81 169 LEU A C 1
ATOM 1228 O O . LEU A 1 169 ? 11.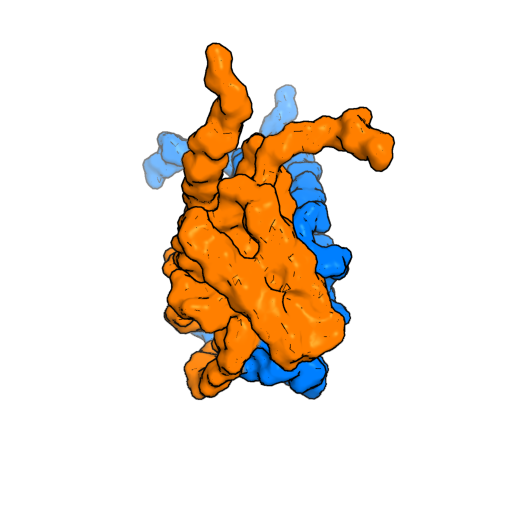172 18.312 6.875 1 94.81 169 LEU A O 1
ATOM 1232 N N . SER A 1 170 ? 12.414 16.531 7.484 1 90.5 170 SER A N 1
ATOM 1233 C CA . SER A 1 170 ? 13.266 17.344 8.336 1 90.5 170 SER A CA 1
ATOM 1234 C C . SER A 1 170 ? 14.742 17.078 8.055 1 90.5 170 SER A C 1
ATOM 1236 O O . SER A 1 170 ? 15.148 15.93 7.871 1 90.5 170 SER A O 1
ATOM 1238 N N . VAL A 1 171 ? 15.586 18.094 7.871 1 80.44 171 VAL A N 1
ATOM 1239 C CA . VAL A 1 171 ? 17.016 17.984 7.629 1 80.44 171 VAL A CA 1
ATOM 1240 C C . VAL A 1 171 ? 17.781 18.484 8.852 1 80.44 171 VAL A C 1
ATOM 1242 O O . VAL A 1 171 ? 18.922 18.953 8.734 1 80.44 171 VAL A O 1
ATOM 1245 N N . THR A 1 172 ? 17.203 18.359 9.977 1 69.62 172 THR A N 1
ATOM 1246 C CA . THR A 1 172 ? 17.875 18.938 11.125 1 69.62 172 THR A CA 1
ATOM 1247 C C . THR A 1 172 ? 19.125 18.125 11.477 1 69.62 172 THR A C 1
ATOM 1249 O O . THR A 1 172 ? 19.156 16.906 11.281 1 69.62 172 THR A O 1
ATOM 1252 N N . GLY A 1 173 ? 20.234 18.734 11.367 1 59.56 173 GLY A N 1
ATOM 1253 C CA . GLY A 1 173 ? 21.516 18.188 11.773 1 59.56 173 GLY A CA 1
ATOM 1254 C C . GLY A 1 173 ? 21.469 17.547 13.141 1 59.56 173 GLY A C 1
ATOM 1255 O O . GLY A 1 173 ? 22.125 18.016 14.078 1 59.56 173 GLY A O 1
ATOM 1256 N N . LYS A 1 174 ? 20.219 16.906 13.5 1 48.75 174 LYS A N 1
ATOM 1257 C CA . LYS A 1 174 ? 20.391 16.438 14.867 1 48.75 174 LYS A CA 1
ATOM 1258 C C . LYS A 1 174 ? 21.516 15.422 14.969 1 48.75 174 LYS A C 1
ATOM 1260 O O . LYS A 1 174 ? 21.562 14.461 14.203 1 48.75 174 LYS A O 1
ATOM 1265 N N . ASN A 1 175 ? 22.609 15.875 15.211 1 40.25 175 ASN A N 1
ATOM 1266 C CA . ASN A 1 175 ? 23.688 14.977 15.617 1 40.25 175 ASN A CA 1
ATOM 1267 C C . ASN A 1 175 ? 23.312 14.164 16.859 1 40.25 175 ASN A C 1
ATOM 1269 O O . ASN A 1 175 ? 23.219 14.703 17.953 1 40.25 175 ASN A O 1
ATOM 1273 N N . ILE A 1 176 ? 22.453 13.211 16.75 1 42.03 176 ILE A N 1
ATOM 1274 C CA . ILE A 1 176 ? 22.109 12.336 17.875 1 42.03 176 ILE A CA 1
ATOM 1275 C C . ILE A 1 176 ? 23.312 12.227 18.812 1 42.03 176 ILE A C 1
ATOM 1277 O O . ILE A 1 176 ? 23.188 11.703 19.922 1 42.03 176 ILE A O 1
ATOM 1281 N N . PHE A 1 177 ? 24.359 12.258 18.391 1 41.84 177 PHE A N 1
ATOM 1282 C CA . PHE A 1 177 ? 25.516 12.227 19.266 1 41.84 177 PHE A CA 1
ATOM 1283 C C . PHE A 1 177 ? 25.594 13.492 20.109 1 41.84 177 PHE A C 1
ATOM 1285 O O . PHE A 1 177 ? 26.266 13.523 21.141 1 41.84 177 PHE A O 1
ATOM 1292 N N . PHE A 1 178 ? 25.047 14.516 19.625 1 40 178 PHE A N 1
ATOM 1293 C CA . PHE A 1 178 ? 25.172 15.711 20.453 1 40 178 PHE A CA 1
ATOM 1294 C C . PHE A 1 178 ? 23.875 15.969 21.219 1 40 178 PHE A C 1
ATOM 1296 O O . PHE A 1 178 ? 23.812 16.875 22.062 1 40 178 PHE A O 1
ATOM 1303 N N . ASP A 1 179 ? 22.688 15.555 20.688 1 38.62 179 ASP A N 1
ATOM 1304 C CA . ASP A 1 179 ? 21.484 15.883 21.453 1 38.62 179 ASP A CA 1
ATOM 1305 C C . ASP A 1 179 ? 21.453 15.156 22.797 1 38.62 179 ASP A C 1
ATOM 1307 O O . ASP A 1 179 ? 20.609 14.289 23.016 1 38.62 179 ASP A O 1
ATOM 1311 N N . ARG A 1 180 ? 22.531 14.812 23.203 1 35.56 180 ARG A N 1
ATOM 1312 C CA . ARG A 1 180 ? 22.656 14.266 24.547 1 35.56 180 ARG A CA 1
ATOM 1313 C C . ARG A 1 180 ? 22.156 15.258 25.594 1 35.56 180 ARG A C 1
ATOM 1315 O O . ARG A 1 180 ? 22.344 15.055 26.781 1 35.56 180 ARG A O 1
ATOM 1322 N N . ARG A 1 181 ? 21.234 16.312 25.25 1 34.66 181 ARG A N 1
ATOM 1323 C CA . ARG A 1 181 ? 20.906 16.922 26.531 1 34.66 181 ARG A CA 1
ATOM 1324 C C . ARG A 1 181 ? 19.922 16.031 27.312 1 34.66 181 ARG A C 1
ATOM 1326 O O . ARG A 1 181 ? 19.109 15.32 26.703 1 34.66 181 ARG A O 1
ATOM 1333 N N . MET B 1 1 ? 34.875 -22.531 -15.164 1 40.09 1 MET B N 1
ATOM 1334 C CA . MET B 1 1 ? 33.969 -21.391 -15.383 1 40.09 1 MET B CA 1
ATOM 1335 C C . MET B 1 1 ? 32.531 -21.766 -15 1 40.09 1 MET B C 1
ATOM 1337 O O . MET B 1 1 ? 32.031 -22.812 -15.391 1 40.09 1 MET B O 1
ATOM 1341 N N . ILE B 1 2 ? 32.219 -21.438 -13.836 1 49.19 2 ILE B N 1
ATOM 1342 C CA . ILE B 1 2 ? 30.828 -21.688 -13.422 1 49.19 2 ILE B CA 1
ATOM 1343 C C . ILE B 1 2 ? 29.875 -20.844 -14.258 1 49.19 2 ILE B C 1
ATOM 1345 O O . ILE B 1 2 ? 29.969 -19.609 -14.266 1 49.19 2 ILE B O 1
ATOM 1349 N N . LEU B 1 3 ? 29.172 -21.484 -15.305 1 46.81 3 LEU B N 1
ATOM 1350 C CA . LEU B 1 3 ? 28.234 -20.812 -16.203 1 46.81 3 LEU B CA 1
ATOM 1351 C C . LEU B 1 3 ? 26.969 -20.422 -15.461 1 46.81 3 LEU B C 1
ATOM 1353 O O . LEU B 1 3 ? 26.422 -21.203 -14.688 1 46.81 3 LEU B O 1
ATOM 1357 N N . ASN B 1 4 ? 26.547 -19.281 -15.672 1 53.78 4 ASN B N 1
ATOM 1358 C CA . ASN B 1 4 ? 25.328 -18.672 -15.172 1 53.78 4 ASN B CA 1
ATOM 1359 C C . ASN B 1 4 ? 25.234 -18.75 -13.648 1 53.78 4 ASN B C 1
ATOM 1361 O O . ASN B 1 4 ? 24.25 -19.266 -13.109 1 53.78 4 ASN B O 1
ATOM 1365 N N . PRO B 1 5 ? 26.422 -18.516 -13.023 1 58.25 5 PRO B N 1
ATOM 1366 C CA . PRO B 1 5 ? 26.438 -18.578 -11.562 1 58.25 5 PRO B CA 1
ATOM 1367 C C . PRO B 1 5 ? 25.359 -17.703 -10.922 1 58.25 5 PRO B C 1
ATOM 1369 O O . PRO B 1 5 ? 25.031 -17.875 -9.742 1 58.25 5 PRO B O 1
ATOM 1372 N N . GLU B 1 6 ? 24.812 -16.844 -11.789 1 62.28 6 GLU B N 1
ATOM 1373 C CA . GLU B 1 6 ? 23.828 -15.914 -11.266 1 62.28 6 GLU B CA 1
ATOM 1374 C C . GLU B 1 6 ? 22.562 -16.641 -10.828 1 62.28 6 GLU B C 1
ATOM 1376 O O . GLU B 1 6 ? 21.859 -16.188 -9.922 1 62.28 6 GLU B O 1
ATOM 1381 N N . SER B 1 7 ? 22.359 -17.719 -11.484 1 63 7 SER B N 1
ATOM 1382 C CA . SER B 1 7 ? 21.156 -18.453 -11.133 1 63 7 SER B CA 1
ATOM 1383 C C . SER B 1 7 ? 21.266 -19.062 -9.742 1 63 7 SER B C 1
ATOM 1385 O O . SER B 1 7 ? 20.25 -19.328 -9.094 1 63 7 SER B O 1
ATOM 1387 N N . ASP B 1 8 ? 22.531 -19.141 -9.383 1 70 8 ASP B N 1
ATOM 1388 C CA . ASP B 1 8 ? 22.75 -19.781 -8.094 1 70 8 ASP B CA 1
ATOM 1389 C C . ASP B 1 8 ? 22.484 -18.797 -6.945 1 70 8 ASP B C 1
ATOM 1391 O O . ASP B 1 8 ? 22.219 -19.219 -5.812 1 70 8 ASP B O 1
ATOM 1395 N N . VAL B 1 9 ? 22.422 -17.609 -7.418 1 83.38 9 VAL B N 1
ATOM 1396 C CA . VAL B 1 9 ? 22.375 -16.625 -6.332 1 83.38 9 VAL B CA 1
ATOM 1397 C C . VAL B 1 9 ? 20.953 -16.094 -6.188 1 83.38 9 VAL B C 1
ATOM 1399 O O . VAL B 1 9 ? 20.656 -15.336 -5.254 1 83.38 9 VAL B O 1
ATOM 1402 N N . ILE B 1 10 ? 20.094 -16.516 -7.039 1 87.12 10 ILE B N 1
ATOM 1403 C CA . ILE B 1 10 ? 18.781 -15.906 -7.109 1 87.12 10 ILE B CA 1
ATOM 1404 C C . ILE B 1 10 ? 18.031 -16.141 -5.797 1 87.12 10 ILE B C 1
ATOM 1406 O O . ILE B 1 10 ? 17.297 -15.273 -5.336 1 87.12 10 ILE B O 1
ATOM 1410 N N . GLU B 1 11 ? 18.281 -17.25 -5.184 1 88.44 11 GLU B N 1
ATOM 1411 C CA . GLU B 1 11 ? 17.594 -17.531 -3.924 1 88.44 11 GLU B CA 1
ATOM 1412 C C . GLU B 1 11 ? 18.078 -16.609 -2.809 1 88.44 11 GLU B C 1
ATOM 1414 O O . GLU B 1 11 ? 17.281 -16.141 -1.995 1 88.44 11 GLU B O 1
ATOM 1419 N N . THR B 1 12 ? 19.344 -16.422 -2.824 1 91.06 12 THR B N 1
ATOM 1420 C CA . THR B 1 12 ? 19.906 -15.508 -1.83 1 91.06 12 THR B CA 1
ATOM 1421 C C . THR B 1 12 ? 19.391 -14.086 -2.045 1 91.06 12 THR B C 1
ATOM 1423 O O . THR B 1 12 ? 19.031 -13.398 -1.086 1 91.06 12 THR B O 1
ATOM 1426 N N . LEU B 1 13 ? 19.344 -13.719 -3.291 1 93.25 13 LEU B N 1
ATOM 1427 C CA . LEU B 1 13 ? 18.828 -12.391 -3.609 1 93.25 13 LEU B CA 1
ATOM 1428 C C . LEU B 1 13 ? 17.359 -12.273 -3.268 1 93.25 13 LEU B C 1
ATOM 1430 O O . LEU B 1 13 ? 16.906 -11.242 -2.77 1 93.25 13 LEU B O 1
ATOM 1434 N N . ALA B 1 14 ? 16.609 -13.352 -3.473 1 94.56 14 ALA B N 1
ATOM 1435 C CA . ALA B 1 14 ? 15.195 -13.375 -3.125 1 94.56 14 ALA B CA 1
ATOM 1436 C C . ALA B 1 14 ? 15 -13.172 -1.626 1 94.56 14 ALA B C 1
ATOM 1438 O O . ALA B 1 14 ? 14.086 -12.453 -1.208 1 94.56 14 ALA B O 1
ATOM 1439 N N . LYS B 1 15 ? 15.875 -13.773 -0.877 1 94.94 15 LYS B N 1
ATOM 1440 C CA . LYS B 1 15 ? 15.805 -13.609 0.572 1 94.94 15 LYS B CA 1
ATOM 1441 C C . LYS B 1 15 ? 16.109 -12.172 0.974 1 94.94 15 LYS B C 1
ATOM 1443 O O . LYS B 1 15 ? 15.484 -11.633 1.897 1 94.94 15 LYS B O 1
ATOM 1448 N N . SER B 1 16 ? 17.031 -11.562 0.297 1 95 16 SER B N 1
ATOM 1449 C CA . SER B 1 16 ? 17.344 -10.156 0.533 1 95 16 SER B CA 1
ATOM 1450 C C . SER B 1 16 ? 16.156 -9.266 0.177 1 95 16 SER B C 1
ATOM 1452 O O . SER B 1 16 ? 15.883 -8.281 0.864 1 95 16 SER B O 1
ATOM 1454 N N . ILE B 1 17 ? 15.469 -9.617 -0.87 1 95.06 17 ILE B N 1
ATOM 1455 C CA . ILE B 1 17 ? 14.281 -8.891 -1.305 1 95.06 17 ILE B CA 1
ATOM 1456 C C . ILE B 1 17 ? 13.188 -9.008 -0.245 1 95.06 17 ILE B C 1
ATOM 1458 O O . ILE B 1 17 ? 12.539 -8.016 0.1 1 95.06 17 ILE B O 1
ATOM 1462 N N . LEU B 1 18 ? 13.062 -10.188 0.323 1 95.56 18 LEU B N 1
ATOM 1463 C CA . LEU B 1 18 ? 12.078 -10.398 1.377 1 95.56 18 LEU B CA 1
ATOM 1464 C C . LEU B 1 18 ? 12.461 -9.641 2.641 1 95.56 18 LEU B C 1
ATOM 1466 O O . LEU B 1 18 ? 11.594 -9.172 3.379 1 95.56 18 LEU B O 1
ATOM 1470 N N . LEU B 1 19 ? 13.742 -9.5 2.9 1 93.94 19 LEU B N 1
ATOM 1471 C CA . LEU B 1 19 ? 14.203 -8.703 4.031 1 93.94 19 LEU B CA 1
ATOM 1472 C C . LEU B 1 19 ? 13.766 -7.254 3.889 1 93.94 19 LEU B C 1
ATOM 1474 O O . LEU B 1 19 ? 13.352 -6.625 4.863 1 93.94 19 LEU B O 1
ATOM 1478 N N . ALA B 1 20 ? 13.828 -6.734 2.67 1 94 20 ALA B N 1
ATOM 1479 C CA . ALA B 1 20 ? 13.383 -5.367 2.395 1 94 20 ALA B CA 1
ATOM 1480 C C . ALA B 1 20 ? 11.898 -5.207 2.682 1 94 20 ALA B C 1
ATOM 1482 O O . ALA B 1 20 ? 11.477 -4.195 3.248 1 94 20 ALA B O 1
ATOM 1483 N N . ALA B 1 21 ? 11.109 -6.188 2.295 1 94.38 21 ALA B N 1
ATOM 1484 C CA . ALA B 1 21 ? 9.68 -6.156 2.57 1 94.38 21 ALA B CA 1
ATOM 1485 C C . ALA B 1 21 ? 9.406 -6.176 4.074 1 94.38 21 ALA B C 1
ATOM 1487 O O . ALA B 1 21 ? 8.586 -5.41 4.57 1 94.38 21 ALA B O 1
ATOM 1488 N N . ARG B 1 22 ? 10.125 -6.961 4.824 1 91.69 22 ARG B N 1
ATOM 1489 C CA . ARG B 1 22 ? 9.945 -7.164 6.258 1 91.69 22 ARG B CA 1
ATOM 1490 C C . ARG B 1 22 ? 10.281 -5.895 7.035 1 91.69 22 ARG B C 1
ATOM 1492 O O . ARG B 1 22 ? 9.617 -5.574 8.031 1 91.69 22 ARG B O 1
ATOM 1499 N N . THR B 1 23 ? 11.258 -5.188 6.559 1 87.75 23 THR B N 1
ATOM 1500 C CA . THR B 1 23 ? 11.75 -4.051 7.324 1 87.75 23 THR B CA 1
ATOM 1501 C C . THR B 1 23 ? 11.125 -2.75 6.828 1 87.75 23 THR B C 1
ATOM 1503 O O . THR B 1 23 ? 11.461 -1.667 7.316 1 87.75 23 THR B O 1
ATOM 1506 N N . ALA B 1 24 ? 10.281 -2.834 5.82 1 88.56 24 ALA B N 1
ATOM 1507 C CA . ALA B 1 24 ? 9.586 -1.65 5.324 1 88.56 24 ALA B CA 1
ATOM 1508 C C . ALA B 1 24 ? 8.773 -0.985 6.43 1 88.56 24 ALA B C 1
ATOM 1510 O O . ALA B 1 24 ? 8.312 -1.653 7.359 1 88.56 24 ALA B O 1
ATOM 1511 N N . PRO B 1 25 ? 8.656 0.346 6.402 1 79.56 25 PRO B N 1
ATOM 1512 C CA . PRO B 1 25 ? 7.84 1.034 7.41 1 79.56 25 PRO B CA 1
ATOM 1513 C C . PRO B 1 25 ? 6.426 0.469 7.512 1 79.56 25 PRO B C 1
ATOM 1515 O O . PRO B 1 25 ? 5.867 0.003 6.516 1 79.56 25 PRO B O 1
ATOM 1518 N N . LYS B 1 26 ? 5.902 0.358 8.781 1 81.06 26 LYS B N 1
ATOM 1519 C CA . LYS B 1 26 ? 4.551 -0.118 9.055 1 81.06 26 LYS B CA 1
ATOM 1520 C C . LYS B 1 26 ? 3.789 0.868 9.938 1 81.06 26 LYS B C 1
ATOM 1522 O O . LYS B 1 26 ? 4.391 1.586 10.734 1 81.06 26 LYS B O 1
ATOM 1527 N N . ALA B 1 27 ? 2.535 0.841 9.641 1 76.94 27 ALA B N 1
ATOM 1528 C CA . ALA B 1 27 ? 1.654 1.652 10.484 1 76.94 27 ALA B CA 1
ATOM 1529 C C . ALA B 1 27 ? 1.684 1.174 11.93 1 76.94 27 ALA B C 1
ATOM 1531 O O . ALA B 1 27 ? 1.549 -0.022 12.203 1 76.94 27 ALA B O 1
ATOM 1532 N N . LYS B 1 28 ? 1.871 2.053 12.875 1 73.62 28 LYS B N 1
ATOM 1533 C CA . LYS B 1 28 ? 1.806 1.873 14.32 1 73.62 28 LYS B CA 1
ATOM 1534 C C . LYS B 1 28 ? 2.762 0.777 14.781 1 73.62 28 LYS B C 1
ATOM 1536 O O . LYS B 1 28 ? 2.553 0.165 15.836 1 73.62 28 LYS B O 1
ATOM 1541 N N . GLY B 1 29 ? 3.584 0.356 13.938 1 73.69 29 GLY B N 1
ATOM 1542 C CA . GLY B 1 29 ? 4.598 -0.619 14.305 1 73.69 29 GLY B CA 1
ATOM 1543 C C . GLY B 1 29 ? 4.066 -2.039 14.367 1 73.69 29 GLY B C 1
ATOM 1544 O O . GLY B 1 29 ? 4.742 -2.938 14.875 1 73.69 29 GLY B O 1
ATOM 1545 N N . VAL B 1 30 ? 2.809 -2.287 14.047 1 76.44 30 VAL B N 1
ATOM 1546 C CA . VAL B 1 30 ? 2.232 -3.627 14.055 1 76.44 30 VAL B CA 1
ATOM 1547 C C . VAL B 1 30 ? 2.609 -4.359 12.766 1 76.44 30 VAL B C 1
ATOM 1549 O O . VAL B 1 30 ? 2.307 -3.889 11.664 1 76.44 30 VAL B O 1
ATOM 1552 N N . ASP B 1 31 ? 3.234 -5.523 13.016 1 83.19 31 ASP B N 1
ATOM 1553 C CA . ASP B 1 31 ? 3.719 -6.246 11.844 1 83.19 31 ASP B CA 1
ATOM 1554 C C . ASP B 1 31 ? 2.76 -7.367 11.453 1 83.19 31 ASP B C 1
ATOM 1556 O O . ASP B 1 31 ? 2.824 -8.469 12.008 1 83.19 31 ASP B O 1
ATOM 1560 N N . ASP B 1 32 ? 1.917 -7.133 10.477 1 92.69 32 ASP B N 1
ATOM 1561 C CA . ASP B 1 32 ? 0.952 -8.102 9.961 1 92.69 32 ASP B CA 1
ATOM 1562 C C . ASP B 1 32 ? 1.384 -8.641 8.602 1 92.69 32 ASP B C 1
ATOM 1564 O O . ASP B 1 32 ? 0.605 -9.305 7.91 1 92.69 32 ASP B O 1
ATOM 1568 N N . ILE B 1 33 ? 2.574 -8.344 8.258 1 95.31 33 ILE B N 1
ATOM 1569 C CA . ILE B 1 33 ? 3.066 -8.734 6.945 1 95.31 33 ILE B CA 1
ATOM 1570 C C . ILE B 1 33 ? 3.602 -10.164 7 1 95.31 33 ILE B C 1
ATOM 1572 O O . ILE B 1 33 ? 4.293 -10.539 7.949 1 95.31 33 ILE B O 1
ATOM 1576 N N . ILE B 1 34 ? 3.221 -10.922 6.039 1 95.88 34 ILE B N 1
ATOM 1577 C CA . ILE B 1 34 ? 3.701 -12.289 5.871 1 95.88 34 ILE B CA 1
ATOM 1578 C C . ILE B 1 34 ? 4.531 -12.391 4.594 1 95.88 34 ILE B C 1
ATOM 1580 O O . ILE B 1 34 ? 4.148 -11.852 3.553 1 95.88 34 ILE B O 1
ATOM 1584 N N . THR B 1 35 ? 5.711 -13.016 4.711 1 96.69 35 THR B N 1
ATOM 1585 C CA . THR B 1 35 ? 6.574 -13.188 3.547 1 96.69 35 THR B CA 1
ATOM 1586 C C . THR B 1 35 ? 6.926 -14.656 3.348 1 96.69 35 THR B C 1
ATOM 1588 O O . THR B 1 35 ? 6.992 -15.422 4.312 1 96.69 35 THR B O 1
ATOM 1591 N N . ALA B 1 36 ? 7.094 -15.023 2.096 1 97.38 36 ALA B N 1
ATOM 1592 C CA . ALA B 1 36 ? 7.469 -16.406 1.785 1 97.38 36 ALA B CA 1
ATOM 1593 C C . ALA B 1 36 ? 8.242 -16.484 0.473 1 97.38 36 ALA B C 1
ATOM 1595 O O . ALA B 1 36 ? 8.031 -15.664 -0.428 1 97.38 36 ALA B O 1
ATOM 1596 N N . LEU B 1 37 ? 9.172 -17.391 0.454 1 96.81 37 LEU B N 1
ATOM 1597 C CA . LEU B 1 37 ? 9.852 -17.766 -0.78 1 96.81 37 LEU B CA 1
ATOM 1598 C C . LEU B 1 37 ? 9.227 -19.031 -1.379 1 96.81 37 LEU B C 1
ATOM 1600 O O . LEU B 1 37 ? 9.062 -20.031 -0.686 1 96.81 37 LEU B O 1
ATOM 1604 N N . VAL B 1 38 ? 8.836 -18.953 -2.648 1 96.38 38 VAL B N 1
ATOM 1605 C CA . VAL B 1 38 ? 8.219 -20.109 -3.299 1 96.38 38 VAL B CA 1
ATOM 1606 C C . VAL B 1 38 ? 9.281 -21.172 -3.576 1 96.38 38 VAL B C 1
ATOM 1608 O O . VAL B 1 38 ? 10.297 -20.891 -4.223 1 96.38 38 VAL B O 1
ATOM 1611 N N . GLU B 1 39 ? 9.023 -22.328 -3.105 1 94.12 39 GLU B N 1
ATOM 1612 C CA . GLU B 1 39 ? 9.922 -23.438 -3.393 1 94.12 39 GLU B CA 1
ATOM 1613 C C . GLU B 1 39 ? 9.656 -24.031 -4.777 1 94.12 39 GLU B C 1
ATOM 1615 O O . GLU B 1 39 ? 8.547 -23.891 -5.312 1 94.12 39 GLU B O 1
ATOM 1620 N N . LYS B 1 40 ? 10.656 -24.688 -5.285 1 90.88 40 LYS B N 1
ATOM 1621 C CA . LYS B 1 40 ? 10.562 -25.266 -6.625 1 90.88 40 LYS B CA 1
ATOM 1622 C C . LYS B 1 40 ? 9.375 -26.203 -6.742 1 90.88 40 LYS B C 1
ATOM 1624 O O . LYS B 1 40 ? 8.672 -26.203 -7.754 1 90.88 40 LYS B O 1
ATOM 1629 N N . GLU B 1 41 ? 9.086 -26.953 -5.723 1 94 41 GLU B N 1
ATOM 1630 C CA . GLU B 1 41 ? 8.008 -27.938 -5.746 1 94 41 GLU B CA 1
ATOM 1631 C C . GLU B 1 41 ? 6.641 -27.266 -5.73 1 94 41 GLU B C 1
ATOM 1633 O O . GLU B 1 41 ? 5.648 -27.844 -6.168 1 94 41 GLU B O 1
ATOM 1638 N N . ASP B 1 42 ? 6.637 -26.031 -5.242 1 96.81 42 ASP B N 1
ATOM 1639 C CA . ASP B 1 42 ? 5.363 -25.328 -5.094 1 96.81 42 ASP B CA 1
ATOM 1640 C C . ASP B 1 42 ? 5.02 -24.547 -6.359 1 96.81 42 ASP B C 1
ATOM 1642 O O . ASP B 1 42 ? 3.881 -24.109 -6.527 1 96.81 42 ASP B O 1
ATOM 1646 N N . VAL B 1 43 ? 5.992 -24.391 -7.242 1 97.12 43 VAL B N 1
ATOM 1647 C CA . VAL B 1 43 ? 5.777 -23.625 -8.461 1 97.12 43 VAL B CA 1
ATOM 1648 C C . VAL B 1 43 ? 4.645 -24.234 -9.273 1 97.12 43 VAL B C 1
ATOM 1650 O O . VAL B 1 43 ? 3.727 -23.531 -9.703 1 97.12 43 VAL B O 1
ATOM 1653 N N . GLU B 1 44 ? 4.73 -25.516 -9.438 1 97.62 44 GLU B N 1
ATOM 1654 C CA . GLU B 1 44 ? 3.703 -26.172 -10.242 1 97.62 44 GLU B CA 1
ATOM 1655 C C . GLU B 1 44 ? 2.346 -26.125 -9.547 1 97.62 44 GLU B C 1
ATOM 1657 O O . GLU B 1 44 ? 1.309 -26.031 -10.211 1 97.62 44 GLU B O 1
ATOM 1662 N N . VAL B 1 45 ? 2.326 -26.266 -8.25 1 98 45 VAL B N 1
ATOM 1663 C CA . VAL B 1 45 ? 1.087 -26.172 -7.484 1 98 45 VAL B CA 1
ATOM 1664 C C . VAL B 1 45 ? 0.427 -24.812 -7.738 1 98 45 VAL B C 1
ATOM 1666 O O . VAL B 1 45 ? -0.773 -24.75 -8.016 1 98 45 VAL B O 1
ATOM 1669 N N . LEU B 1 46 ? 1.205 -23.766 -7.699 1 98.44 46 LEU B N 1
ATOM 1670 C CA . LEU B 1 46 ? 0.694 -22.406 -7.902 1 98.44 46 LEU B CA 1
ATOM 1671 C C . LEU B 1 46 ? 0.229 -22.219 -9.344 1 98.44 46 LEU B C 1
ATOM 1673 O O . LEU B 1 46 ? -0.827 -21.625 -9.586 1 98.44 46 LEU B O 1
ATOM 1677 N N . ALA B 1 47 ? 1.043 -22.672 -10.266 1 98 47 ALA B N 1
ATOM 1678 C CA . ALA B 1 47 ? 0.702 -22.531 -11.68 1 98 47 ALA B CA 1
ATOM 1679 C C . ALA B 1 47 ? -0.619 -23.219 -12 1 98 47 ALA B C 1
ATOM 1681 O O . ALA B 1 47 ? -1.492 -22.641 -12.648 1 98 47 ALA B O 1
ATOM 1682 N N . LEU B 1 48 ? -0.81 -24.438 -11.516 1 98.31 48 LEU B N 1
ATOM 1683 C CA . LEU B 1 48 ? -2.039 -25.188 -11.742 1 98.31 48 LEU B CA 1
ATOM 1684 C C . LEU B 1 48 ? -3.229 -24.5 -11.078 1 98.31 48 LEU B C 1
ATOM 1686 O O . LEU B 1 48 ? -4.328 -24.469 -11.641 1 98.31 48 LEU B O 1
ATOM 1690 N N . ALA B 1 49 ? -2.99 -23.984 -9.914 1 98.25 49 ALA B N 1
ATOM 1691 C CA . ALA B 1 49 ? -4.047 -23.25 -9.219 1 98.25 49 ALA B CA 1
ATOM 1692 C C . ALA B 1 49 ? -4.488 -22.031 -10.031 1 98.25 49 ALA B C 1
ATOM 1694 O O . ALA B 1 49 ? -5.68 -21.719 -10.086 1 98.25 49 ALA B O 1
ATOM 1695 N N . MET B 1 50 ? -3.545 -21.344 -10.625 1 98.19 50 MET B N 1
ATOM 1696 C CA . MET B 1 50 ? -3.881 -20.188 -11.453 1 98.19 50 MET B CA 1
ATOM 1697 C C . MET B 1 50 ? -4.703 -20.609 -12.664 1 98.19 50 MET B C 1
ATOM 1699 O O . MET B 1 50 ? -5.668 -19.938 -13.031 1 98.19 50 MET B O 1
ATOM 1703 N N . GLU B 1 51 ? -4.32 -21.672 -13.25 1 98.12 51 GLU B N 1
ATOM 1704 C CA . GLU B 1 51 ? -5.055 -22.172 -14.406 1 98.12 51 GLU B CA 1
ATOM 1705 C C . GLU B 1 51 ? -6.477 -22.578 -14.016 1 98.12 51 GLU B C 1
ATOM 1707 O O . GLU B 1 51 ? -7.426 -22.312 -14.758 1 98.12 51 GLU B O 1
ATOM 1712 N N . LYS B 1 52 ? -6.629 -23.219 -12.906 1 97.94 52 LYS B N 1
ATOM 1713 C CA . LYS B 1 52 ? -7.949 -23.594 -12.406 1 97.94 52 LYS B CA 1
ATOM 1714 C C . LYS B 1 52 ? -8.812 -22.359 -12.156 1 97.94 52 LYS B C 1
ATOM 1716 O O . LYS B 1 52 ? -9.992 -22.328 -12.508 1 97.94 52 LYS B O 1
ATOM 1721 N N . LEU B 1 53 ? -8.188 -21.391 -11.516 1 97.25 53 LEU B N 1
ATOM 1722 C CA . LEU B 1 53 ? -8.898 -20.141 -11.258 1 97.25 53 LEU B CA 1
ATOM 1723 C C . LEU B 1 53 ? -9.359 -19.5 -12.562 1 97.25 53 LEU B C 1
ATOM 1725 O O . LEU B 1 53 ? -10.469 -18.969 -12.633 1 97.25 53 LEU B O 1
ATOM 1729 N N . ALA B 1 54 ? -8.492 -19.5 -13.547 1 97.06 54 ALA B N 1
ATOM 1730 C CA . ALA B 1 54 ? -8.836 -18.938 -14.852 1 97.06 54 ALA B CA 1
ATOM 1731 C C . ALA B 1 54 ? -10.086 -19.609 -15.414 1 97.06 54 ALA B C 1
ATOM 1733 O O . ALA B 1 54 ? -10.969 -18.938 -15.953 1 97.06 54 ALA B O 1
ATOM 1734 N N . ASP B 1 55 ? -10.18 -20.891 -15.305 1 96.75 55 ASP B N 1
ATOM 1735 C CA . ASP B 1 55 ? -11.305 -21.656 -15.82 1 96.75 55 ASP B CA 1
ATOM 1736 C C . ASP B 1 55 ? -12.586 -21.344 -15.047 1 96.75 55 ASP B C 1
ATOM 1738 O O . ASP B 1 55 ? -13.672 -21.281 -15.625 1 96.75 55 ASP B O 1
ATOM 1742 N N . GLU B 1 56 ? -12.461 -21.172 -13.781 1 95.69 56 GLU B N 1
ATOM 1743 C CA . GLU B 1 56 ? -13.609 -20.922 -12.922 1 95.69 56 GLU B CA 1
ATOM 1744 C C . GLU B 1 56 ? -14.156 -19.516 -13.117 1 95.69 56 GLU B C 1
ATOM 1746 O O . GLU B 1 56 ? -15.375 -19.297 -13.094 1 95.69 56 GLU B O 1
ATOM 1751 N N . LYS B 1 57 ? -13.297 -18.609 -13.367 1 94 57 LYS B N 1
ATOM 1752 C CA . LYS B 1 57 ? -13.703 -17.203 -13.422 1 94 57 LYS B CA 1
ATOM 1753 C C . LYS B 1 57 ? -14.125 -16.812 -14.836 1 94 57 LYS B C 1
ATOM 1755 O O . LYS B 1 57 ? -14.867 -15.844 -15.023 1 94 57 LYS B O 1
ATOM 1760 N N . GLY B 1 58 ? -13.578 -17.516 -15.797 1 91.19 58 GLY B N 1
ATOM 1761 C CA . GLY B 1 58 ? -14.062 -17.328 -17.156 1 91.19 58 GLY B CA 1
ATOM 1762 C C . GLY B 1 58 ? -13.109 -16.516 -18.016 1 91.19 58 GLY B C 1
ATOM 1763 O O . GLY B 1 58 ? -11.953 -16.297 -17.641 1 91.19 58 GLY B O 1
ATOM 1764 N N . GLU B 1 59 ? -13.602 -15.984 -19.109 1 89.5 59 GLU B N 1
ATOM 1765 C CA . GLU B 1 59 ? -12.789 -15.453 -20.203 1 89.5 59 GLU B CA 1
ATOM 1766 C C . GLU B 1 59 ? -12.07 -14.172 -19.781 1 89.5 59 GLU B C 1
ATOM 1768 O O . GLU B 1 59 ? -10.945 -13.914 -20.203 1 89.5 59 GLU B O 1
ATOM 1773 N N . GLY B 1 60 ? -12.664 -13.461 -18.953 1 90.94 60 GLY B N 1
ATOM 1774 C CA . GLY B 1 60 ? -12.062 -12.211 -18.516 1 90.94 60 GLY B CA 1
ATOM 1775 C C . GLY B 1 60 ? -10.82 -12.414 -17.656 1 90.94 60 GLY B C 1
ATOM 1776 O O . GLY B 1 60 ? -10.094 -11.461 -17.391 1 90.94 60 GLY B O 1
ATOM 1777 N N . PHE B 1 61 ? -10.477 -13.688 -17.406 1 94.5 61 PHE B N 1
ATOM 1778 C CA . PHE B 1 61 ? -9.367 -13.984 -16.516 1 94.5 61 PHE B CA 1
ATOM 1779 C C . PHE B 1 61 ? -8.352 -14.906 -17.188 1 94.5 61 PHE B C 1
ATOM 1781 O O . PHE B 1 61 ? -7.625 -15.633 -16.516 1 94.5 61 PHE B O 1
ATOM 1788 N N . ALA B 1 62 ? -8.258 -14.805 -18.516 1 94 62 ALA B N 1
ATOM 1789 C CA . ALA B 1 62 ? -7.336 -15.625 -19.281 1 94 62 ALA B CA 1
ATOM 1790 C C . ALA B 1 62 ? -5.887 -15.289 -18.938 1 94 62 ALA B C 1
ATOM 1792 O O . ALA B 1 62 ? -4.988 -16.125 -19.125 1 94 62 ALA B O 1
ATOM 1793 N N . PHE B 1 63 ? -5.691 -14.062 -18.422 1 93.88 63 PHE B N 1
ATOM 1794 C CA . PHE B 1 63 ? -4.34 -13.625 -18.078 1 93.88 63 PHE B CA 1
ATOM 1795 C C . PHE B 1 63 ? -3.75 -14.5 -16.984 1 93.88 63 PHE B C 1
ATOM 1797 O O . PHE B 1 63 ? -2.527 -14.602 -16.859 1 93.88 63 PHE B O 1
ATOM 1804 N N . LEU B 1 64 ? -4.559 -15.188 -16.234 1 96.81 64 LEU B N 1
ATOM 1805 C CA . LEU B 1 64 ? -4.09 -16.078 -15.188 1 96.81 64 LEU B CA 1
ATOM 1806 C C . LEU B 1 64 ? -3.268 -17.234 -15.766 1 96.81 64 LEU B C 1
ATOM 1808 O O . LEU B 1 64 ? -2.299 -17.672 -15.148 1 96.81 64 LEU B O 1
ATOM 1812 N N . LYS B 1 65 ? -3.66 -17.688 -16.922 1 97.19 65 LYS B N 1
ATOM 1813 C CA . LYS B 1 65 ? -2.904 -18.75 -17.578 1 97.19 65 LYS B CA 1
ATOM 1814 C C . LYS B 1 65 ? -1.556 -18.234 -18.078 1 97.19 65 LYS B C 1
ATOM 1816 O O . LYS B 1 65 ? -0.55 -18.938 -18 1 97.19 65 LYS B O 1
ATOM 1821 N N . ARG B 1 66 ? -1.57 -17.047 -18.578 1 96.25 66 ARG B N 1
ATOM 1822 C CA . ARG B 1 66 ? -0.316 -16.422 -19 1 96.25 66 ARG B CA 1
ATOM 1823 C C . ARG B 1 66 ? 0.622 -16.25 -17.812 1 96.25 66 ARG B C 1
ATOM 1825 O O . ARG B 1 66 ? 1.818 -16.516 -17.906 1 96.25 66 ARG B O 1
ATOM 1832 N N . ASP B 1 67 ? 0.047 -15.789 -16.719 1 96.94 67 ASP B N 1
ATOM 1833 C CA . ASP B 1 67 ? 0.841 -15.594 -15.5 1 96.94 67 ASP B CA 1
ATOM 1834 C C . ASP B 1 67 ? 1.403 -16.922 -15 1 96.94 67 ASP B C 1
ATOM 1836 O O . ASP B 1 67 ? 2.518 -16.969 -14.477 1 96.94 67 ASP B O 1
ATOM 1840 N N . ALA B 1 68 ? 0.635 -17.984 -15.164 1 97.56 68 ALA B N 1
ATOM 1841 C CA . ALA B 1 68 ? 1.104 -19.312 -14.781 1 97.56 68 ALA B CA 1
ATOM 1842 C C . ALA B 1 68 ? 2.35 -19.703 -15.57 1 97.56 68 ALA B C 1
ATOM 1844 O O . ALA B 1 68 ? 3.316 -20.219 -15 1 97.56 68 ALA B O 1
ATOM 1845 N N . ARG B 1 69 ? 2.309 -19.438 -16.828 1 96.5 69 ARG B N 1
ATOM 1846 C CA . ARG B 1 69 ? 3.463 -19.703 -17.672 1 96.5 69 ARG B CA 1
ATOM 1847 C C . ARG B 1 69 ? 4.668 -18.875 -17.25 1 96.5 69 ARG B C 1
ATOM 1849 O O . ARG B 1 69 ? 5.793 -19.375 -17.203 1 96.5 69 ARG B O 1
ATOM 1856 N N . ASN B 1 70 ? 4.43 -17.625 -16.938 1 94.69 70 ASN B N 1
ATOM 1857 C CA . ASN B 1 70 ? 5.492 -16.734 -16.5 1 94.69 70 ASN B CA 1
ATOM 1858 C C . ASN B 1 70 ? 6.141 -17.219 -15.211 1 94.69 70 ASN B C 1
ATOM 1860 O O . ASN B 1 70 ? 7.363 -17.141 -15.055 1 94.69 70 ASN B O 1
ATOM 1864 N N . LEU B 1 71 ? 5.312 -17.703 -14.32 1 96.31 71 LEU B N 1
ATOM 1865 C CA . LEU B 1 71 ? 5.836 -18.219 -13.062 1 96.31 71 LEU B CA 1
ATOM 1866 C C . LEU B 1 71 ? 6.73 -19.438 -13.305 1 96.31 71 LEU B C 1
ATOM 1868 O O . LEU B 1 71 ? 7.801 -19.547 -12.695 1 96.31 71 LEU B O 1
ATOM 1872 N N . ARG B 1 72 ? 6.32 -20.312 -14.203 1 95.62 72 ARG B N 1
ATOM 1873 C CA . ARG B 1 72 ? 7.109 -21.484 -14.531 1 95.62 72 ARG B CA 1
ATOM 1874 C C . ARG B 1 72 ? 8.469 -21.094 -15.102 1 95.62 72 ARG B C 1
ATOM 1876 O O . ARG B 1 72 ? 9.461 -21.812 -14.898 1 95.62 72 ARG B O 1
ATOM 1883 N N . ASN B 1 73 ? 8.539 -19.953 -15.734 1 92.69 73 ASN B N 1
ATOM 1884 C CA . ASN B 1 73 ? 9.766 -19.516 -16.406 1 92.69 73 ASN B CA 1
ATOM 1885 C C . ASN B 1 73 ? 10.617 -18.641 -15.508 1 92.69 73 ASN B C 1
ATOM 1887 O O . ASN B 1 73 ? 11.742 -18.281 -15.859 1 92.69 73 ASN B O 1
ATOM 1891 N N . ALA B 1 74 ? 10.086 -18.266 -14.375 1 92.56 74 ALA B N 1
ATOM 1892 C CA . ALA B 1 74 ? 10.82 -17.391 -13.461 1 92.56 74 ALA B CA 1
ATOM 1893 C C . ALA B 1 74 ? 11.906 -18.172 -12.727 1 92.56 74 ALA B C 1
ATOM 1895 O O . ALA B 1 74 ? 11.805 -19.391 -12.555 1 92.56 74 ALA B O 1
ATOM 1896 N N . GLY B 1 75 ? 12.977 -17.5 -12.328 1 91.12 75 GLY B N 1
ATOM 1897 C CA . GLY B 1 75 ? 14.031 -18.125 -11.531 1 91.12 75 GLY B CA 1
ATOM 1898 C C . GLY B 1 75 ? 13.633 -18.344 -10.086 1 91.12 75 GLY B C 1
ATOM 1899 O O . GLY B 1 75 ? 14.07 -19.312 -9.461 1 91.12 75 GLY B O 1
ATOM 1900 N N . ALA B 1 76 ? 12.867 -17.484 -9.586 1 94.38 76 ALA B N 1
ATOM 1901 C CA . ALA B 1 76 ? 12.336 -17.531 -8.234 1 94.38 76 ALA B CA 1
ATOM 1902 C C . ALA B 1 76 ? 11.078 -16.672 -8.109 1 94.38 76 ALA B C 1
ATOM 1904 O O . ALA B 1 76 ? 10.719 -15.953 -9.031 1 94.38 76 ALA B O 1
ATOM 1905 N N . ALA B 1 77 ? 10.391 -16.875 -7.059 1 96.5 77 ALA B N 1
ATOM 1906 C CA . ALA B 1 77 ? 9.234 -16.031 -6.77 1 96.5 77 ALA B CA 1
ATOM 1907 C C . ALA B 1 77 ? 9.07 -15.82 -5.27 1 96.5 77 ALA B C 1
ATOM 1909 O O . ALA B 1 77 ? 9.312 -16.734 -4.477 1 96.5 77 ALA B O 1
ATOM 1910 N N . VAL B 1 78 ? 8.672 -14.641 -4.891 1 97.5 78 VAL B N 1
ATOM 1911 C CA . VAL B 1 78 ? 8.406 -14.352 -3.486 1 97.5 78 VAL B CA 1
ATOM 1912 C C . VAL B 1 78 ? 6.941 -13.977 -3.303 1 97.5 78 VAL B C 1
ATOM 1914 O O . VAL B 1 78 ? 6.289 -13.508 -4.238 1 97.5 78 VAL B O 1
ATOM 1917 N N . LEU B 1 79 ? 6.441 -14.297 -2.184 1 98.12 79 LEU B N 1
ATOM 1918 C CA . LEU B 1 79 ? 5.082 -13.938 -1.789 1 98.12 79 LEU B CA 1
ATOM 1919 C C . LEU B 1 79 ? 5.098 -12.945 -0.632 1 98.12 79 LEU B C 1
ATOM 1921 O O . LEU B 1 79 ? 5.879 -13.094 0.309 1 98.12 79 LEU B O 1
ATOM 1925 N N . ILE B 1 80 ? 4.309 -11.906 -0.723 1 97.75 80 ILE B N 1
ATOM 1926 C CA . ILE B 1 80 ? 4.117 -10.914 0.333 1 97.75 80 ILE B CA 1
ATOM 1927 C C . ILE B 1 80 ? 2.625 -10.711 0.586 1 97.75 80 ILE B C 1
ATOM 1929 O O . ILE B 1 80 ? 1.873 -10.383 -0.332 1 97.75 80 ILE B O 1
ATOM 1933 N N . GLY B 1 81 ? 2.199 -10.961 1.809 1 97.75 81 GLY B N 1
ATOM 1934 C CA . GLY B 1 81 ? 0.793 -10.844 2.162 1 97.75 81 GLY B CA 1
ATOM 1935 C C . GLY B 1 81 ? 0.567 -10.156 3.494 1 97.75 81 GLY B C 1
ATOM 1936 O O . GLY B 1 81 ? 1.522 -9.742 4.156 1 97.75 81 GLY B O 1
ATOM 1937 N N . VAL B 1 82 ? -0.682 -9.922 3.742 1 97.19 82 VAL B N 1
ATOM 1938 C CA . VAL B 1 82 ? -1.068 -9.359 5.031 1 97.19 82 VAL B CA 1
ATOM 1939 C C . VAL B 1 82 ? -2.115 -10.258 5.691 1 97.19 82 VAL B C 1
ATOM 1941 O O . VAL B 1 82 ? -3.021 -10.758 5.023 1 97.19 82 VAL B O 1
ATOM 1944 N N . LYS B 1 83 ? -1.855 -10.648 6.875 1 95.94 83 LYS B N 1
ATOM 1945 C CA . LYS B 1 83 ? -2.848 -11.25 7.758 1 95.94 83 LYS B CA 1
ATOM 1946 C C . LYS B 1 83 ? -3.271 -10.273 8.852 1 95.94 83 LYS B C 1
ATOM 1948 O O . LYS B 1 83 ? -2.596 -10.148 9.875 1 95.94 83 LYS B O 1
ATOM 1953 N N . ALA B 1 84 ? -4.359 -9.648 8.633 1 91.69 84 ALA B N 1
ATOM 1954 C CA . ALA B 1 84 ? -4.746 -8.5 9.438 1 91.69 84 ALA B CA 1
ATOM 1955 C C . ALA B 1 84 ? -5.156 -8.922 10.844 1 91.69 84 ALA B C 1
ATOM 1957 O O . ALA B 1 84 ? -5.965 -9.836 11.016 1 91.69 84 ALA B O 1
ATOM 1958 N N . SER B 1 85 ? -4.523 -8.391 11.898 1 87.94 85 SER B N 1
ATOM 1959 C CA . SER B 1 85 ? -4.844 -8.641 13.305 1 87.94 85 SER B CA 1
ATOM 1960 C C . SER B 1 85 ? -5.59 -7.457 13.914 1 87.94 85 SER B C 1
ATOM 1962 O O . SER B 1 85 ? -5.27 -7.023 15.023 1 87.94 85 SER B O 1
ATOM 1964 N N . GLY B 1 86 ? -6.629 -7.008 13.328 1 91.69 86 GLY B N 1
ATOM 1965 C CA . GLY B 1 86 ? -7.391 -5.898 13.875 1 91.69 86 GLY B CA 1
ATOM 1966 C C . GLY B 1 86 ? -7.398 -4.676 12.984 1 91.69 86 GLY B C 1
ATOM 1967 O O . GLY B 1 86 ? -7.332 -4.793 11.758 1 91.69 86 GLY B O 1
ATOM 1968 N N . ALA B 1 87 ? -7.754 -3.561 13.648 1 93.88 87 ALA B N 1
ATOM 1969 C CA . ALA B 1 87 ? -7.816 -2.283 12.938 1 93.88 87 ALA B CA 1
ATOM 1970 C C . ALA B 1 87 ? -6.926 -1.242 13.609 1 93.88 87 ALA B C 1
ATOM 1972 O O . ALA B 1 87 ? -6.457 -1.448 14.727 1 93.88 87 ALA B O 1
ATOM 1973 N N . ALA B 1 88 ? -6.609 -0.184 12.93 1 92.88 88 ALA B N 1
ATOM 1974 C CA . ALA B 1 88 ? -5.715 0.857 13.43 1 92.88 88 ALA B CA 1
ATOM 1975 C C . ALA B 1 88 ? -6.387 1.68 14.523 1 92.88 88 ALA B C 1
ATOM 1977 O O . ALA B 1 88 ? -5.715 2.404 15.266 1 92.88 88 ALA B O 1
ATOM 1978 N N . GLY B 1 89 ? -7.715 1.636 14.641 1 93.38 89 GLY B N 1
ATOM 1979 C CA . GLY B 1 89 ? -8.43 2.328 15.703 1 93.38 89 GLY B CA 1
ATOM 1980 C C . GLY B 1 89 ? -8.586 3.814 15.445 1 93.38 89 GLY B C 1
ATOM 1981 O O . GLY B 1 89 ? -8.625 4.613 16.375 1 93.38 89 GLY B O 1
ATOM 1982 N N . LEU B 1 90 ? -8.719 4.199 14.172 1 95.25 90 LEU B N 1
ATOM 1983 C CA . LEU B 1 90 ? -8.75 5.613 13.82 1 95.25 90 LEU B CA 1
ATOM 1984 C C . LEU B 1 90 ? -10.156 6.043 13.414 1 95.25 90 LEU B C 1
ATOM 1986 O O . LEU B 1 90 ? -10.438 7.238 13.305 1 95.25 90 LEU B O 1
ATOM 1990 N N . ASN B 1 91 ? -11.023 5.117 13.195 1 96.31 91 ASN B N 1
ATOM 1991 C CA . ASN B 1 91 ? -12.359 5.43 12.703 1 96.31 91 ASN B CA 1
ATOM 1992 C C . ASN B 1 91 ? -12.312 6.406 11.531 1 96.31 91 ASN B C 1
ATOM 1994 O O . ASN B 1 91 ? -13.039 7.402 11.516 1 96.31 91 ASN B O 1
ATOM 1998 N N . CYS B 1 92 ? -11.516 6.086 10.531 1 97 92 CYS B N 1
ATOM 1999 C CA . CYS B 1 92 ? -11.195 7.07 9.5 1 97 92 CYS B CA 1
ATOM 2000 C C . CYS B 1 92 ? -12.156 6.969 8.328 1 97 92 CYS B C 1
ATOM 2002 O O . CYS B 1 92 ? -12.211 7.859 7.48 1 97 92 CYS B O 1
ATOM 2004 N N . GLY B 1 93 ? -12.875 5.789 8.242 1 97.5 93 GLY B N 1
ATOM 2005 C CA . GLY B 1 93 ? -13.914 5.672 7.23 1 97.5 93 GLY B CA 1
ATOM 2006 C C . GLY B 1 93 ? -13.406 5.109 5.918 1 97.5 93 GLY B C 1
ATOM 2007 O O . GLY B 1 93 ? -14.195 4.758 5.039 1 97.5 93 GLY B O 1
ATOM 2008 N N . ALA B 1 94 ? -12.148 4.875 5.754 1 97.69 94 ALA B N 1
ATOM 2009 C CA . ALA B 1 94 ? -11.539 4.512 4.48 1 97.69 94 ALA B CA 1
ATOM 2010 C C . ALA B 1 94 ? -12.023 3.143 4.008 1 97.69 94 ALA B C 1
ATOM 2012 O O . ALA B 1 94 ? -12.078 2.877 2.805 1 97.69 94 ALA B O 1
ATOM 2013 N N . CYS B 1 95 ? -12.43 2.312 4.934 1 97.5 95 CYS B N 1
ATOM 2014 C CA . CYS B 1 95 ? -12.836 0.957 4.586 1 97.5 95 CYS B CA 1
ATOM 2015 C C . CYS B 1 95 ? -14.328 0.898 4.289 1 97.5 95 CYS B C 1
ATOM 2017 O O . CYS B 1 95 ? -14.867 -0.172 3.996 1 97.5 95 CYS B O 1
ATOM 2019 N N . GLY B 1 96 ? -14.984 1.99 4.465 1 97.19 96 GLY B N 1
ATOM 2020 C CA . GLY B 1 96 ? -16.406 2.045 4.148 1 97.19 96 GLY B CA 1
ATOM 2021 C C . GLY B 1 96 ? -17.281 1.881 5.367 1 97.19 96 GLY B C 1
ATOM 2022 O O . GLY B 1 96 ? -18.516 1.796 5.242 1 97.19 96 GLY B O 1
ATOM 2023 N N . PHE B 1 97 ? -16.688 1.856 6.57 1 97.25 97 PHE B N 1
ATOM 2024 C CA . PHE B 1 97 ? -17.438 1.767 7.82 1 97.25 97 PHE B CA 1
ATOM 2025 C C . PHE B 1 97 ? -17.188 3.004 8.68 1 97.25 97 PHE B C 1
ATOM 2027 O O . PHE B 1 97 ? -16.094 3.549 8.703 1 97.25 97 PHE B O 1
ATOM 2034 N N . LYS B 1 98 ? -18.188 3.363 9.391 1 95.94 98 LYS B N 1
ATOM 2035 C CA . LYS B 1 98 ? -18.094 4.57 10.203 1 95.94 98 LYS B CA 1
ATOM 2036 C C . LYS B 1 98 ? -17.109 4.395 11.352 1 95.94 98 LYS B C 1
ATOM 2038 O O . LYS B 1 98 ? -16.453 5.352 11.766 1 95.94 98 LYS B O 1
ATOM 2043 N N . THR B 1 99 ? -17.109 3.182 11.906 1 97 99 THR B N 1
ATOM 2044 C CA . THR B 1 99 ? -16.172 2.914 12.992 1 97 99 THR B CA 1
ATOM 2045 C C . THR B 1 99 ? -15.375 1.638 12.727 1 97 99 THR B C 1
ATOM 2047 O O . THR B 1 99 ? -15.859 0.739 12.031 1 97 99 THR B O 1
ATOM 2050 N N . CYS B 1 100 ? -14.195 1.576 13.336 1 97.31 100 CYS B N 1
ATOM 2051 C CA . CYS B 1 100 ? -13.391 0.363 13.25 1 97.31 100 CYS B CA 1
ATOM 2052 C C . CYS B 1 100 ? -14.133 -0.829 13.844 1 97.31 100 CYS B C 1
ATOM 2054 O O . CYS B 1 100 ? -14.062 -1.938 13.305 1 97.31 100 CYS B O 1
ATOM 2056 N N . ALA B 1 101 ? -14.82 -0.625 14.93 1 97.25 101 ALA B N 1
ATOM 2057 C CA . ALA B 1 101 ? -15.562 -1.692 15.594 1 97.25 101 ALA B CA 1
ATOM 2058 C C . ALA B 1 101 ? -16.594 -2.312 14.648 1 97.25 101 ALA B C 1
ATOM 2060 O O . ALA B 1 101 ? -16.75 -3.535 14.602 1 97.25 101 ALA B O 1
ATOM 2061 N N . LYS B 1 102 ? -17.297 -1.517 13.891 1 97.19 102 LYS B N 1
ATOM 2062 C CA . LYS B 1 102 ? -18.297 -2.01 12.945 1 97.19 102 LYS B CA 1
ATOM 2063 C C . LYS B 1 102 ? -17.641 -2.838 11.836 1 97.19 102 LYS B C 1
ATOM 2065 O O . LYS B 1 102 ? -18.203 -3.855 11.414 1 97.19 102 LYS B O 1
ATOM 2070 N N . MET B 1 103 ? -16.547 -2.402 11.359 1 97.06 103 MET B N 1
ATOM 2071 C CA . MET B 1 103 ? -15.812 -3.154 10.344 1 97.06 103 MET B CA 1
ATOM 2072 C C . MET B 1 103 ? -15.375 -4.512 10.875 1 97.06 103 MET B C 1
ATOM 2074 O O . MET B 1 103 ? -15.539 -5.531 10.203 1 97.06 103 MET B O 1
ATOM 2078 N N . LEU B 1 104 ? -14.82 -4.488 12.078 1 96.75 104 LEU B N 1
ATOM 2079 C CA . LEU B 1 104 ? -14.305 -5.711 12.688 1 96.75 104 LEU B CA 1
ATOM 2080 C C . LEU B 1 104 ? -15.438 -6.699 12.953 1 96.75 104 LEU B C 1
ATOM 2082 O O . LEU B 1 104 ? -15.227 -7.91 12.961 1 96.75 104 LEU B O 1
ATOM 2086 N N . ASP B 1 105 ? -16.641 -6.195 13.148 1 96.31 105 ASP B N 1
ATOM 2087 C CA . ASP B 1 105 ? -17.797 -7.031 13.445 1 96.31 105 ASP B CA 1
ATOM 2088 C C . ASP B 1 105 ? -18.391 -7.613 12.172 1 96.31 105 ASP B C 1
ATOM 2090 O O . ASP B 1 105 ? -19.219 -8.531 12.227 1 96.31 105 ASP B O 1
ATOM 2094 N N . ARG B 1 106 ? -17.984 -7.078 11.062 1 94.75 106 ARG B N 1
ATOM 2095 C CA . ARG B 1 106 ? -18.547 -7.539 9.797 1 94.75 106 ARG B CA 1
ATOM 2096 C C . ARG B 1 106 ? -17.984 -8.898 9.414 1 94.75 106 ARG B C 1
ATOM 2098 O O . ARG B 1 106 ? -16.781 -9.141 9.539 1 94.75 106 ARG B O 1
ATOM 2105 N N . GLN B 1 107 ? -18.906 -9.758 9.023 1 94.12 107 GLN B N 1
ATOM 2106 C CA . GLN B 1 107 ? -18.438 -11.031 8.492 1 94.12 107 GLN B CA 1
ATOM 2107 C C . GLN B 1 107 ? -17.594 -10.836 7.238 1 94.12 107 GLN B C 1
ATOM 2109 O O . GLN B 1 107 ? -18 -10.125 6.316 1 94.12 107 GLN B O 1
ATOM 2114 N N . LYS B 1 108 ? -16.547 -11.484 7.203 1 96.38 108 LYS B N 1
ATOM 2115 C CA . LYS B 1 108 ? -15.641 -11.336 6.062 1 96.38 108 LYS B CA 1
ATOM 2116 C C . LYS B 1 108 ? -16.156 -12.117 4.855 1 96.38 108 LYS B C 1
ATOM 2118 O O . LYS B 1 108 ? -16.75 -13.18 5.008 1 96.38 108 LYS B O 1
ATOM 2123 N N . VAL B 1 109 ? -15.891 -11.508 3.721 1 96.88 109 VAL B N 1
ATOM 2124 C CA . VAL B 1 109 ? -16.062 -12.203 2.449 1 96.88 109 VAL B CA 1
ATOM 2125 C C . VAL B 1 109 ? -14.773 -12.898 2.055 1 96.88 109 VAL B C 1
ATOM 2127 O O . VAL B 1 109 ? -13.68 -12.352 2.24 1 96.88 109 VAL B O 1
ATOM 2130 N N . GLU B 1 110 ? -14.938 -14.164 1.511 1 95.5 110 GLU B N 1
ATOM 2131 C CA . GLU B 1 110 ? -13.75 -14.906 1.092 1 95.5 110 GLU B CA 1
ATOM 2132 C C . GLU B 1 110 ? -13.883 -15.375 -0.354 1 95.5 110 GLU B C 1
ATOM 2134 O O . GLU B 1 110 ? -14.812 -16.109 -0.696 1 95.5 110 GLU B O 1
ATOM 2139 N N . ALA B 1 111 ? -13.07 -14.945 -1.171 1 95.5 111 ALA B N 1
ATOM 2140 C CA . ALA B 1 111 ? -12.82 -15.406 -2.535 1 95.5 111 ALA B CA 1
ATOM 2141 C C . ALA B 1 111 ? -11.336 -15.688 -2.75 1 95.5 111 ALA B C 1
ATOM 2143 O O . ALA B 1 111 ? -10.734 -16.469 -2.01 1 95.5 111 ALA B O 1
ATOM 2144 N N . GLU B 1 112 ? -10.75 -14.984 -3.67 1 96.69 112 GLU B N 1
ATOM 2145 C CA . GLU B 1 112 ? -9.297 -15.117 -3.764 1 96.69 112 GLU B CA 1
ATOM 2146 C C . GLU B 1 112 ? -8.609 -14.484 -2.559 1 96.69 112 GLU B C 1
ATOM 2148 O O . GLU B 1 112 ? -7.578 -14.977 -2.094 1 96.69 112 GLU B O 1
ATOM 2153 N N . PHE B 1 113 ? -9.273 -13.43 -2.152 1 98.38 113 PHE B N 1
ATOM 2154 C CA . PHE B 1 113 ? -8.805 -12.742 -0.95 1 98.38 113 PHE B CA 1
ATOM 2155 C C . PHE B 1 113 ? -9.914 -12.664 0.09 1 98.38 113 PHE B C 1
ATOM 2157 O O . PHE B 1 113 ? -11.023 -13.148 -0.137 1 98.38 113 PHE B O 1
ATOM 2164 N N . LYS B 1 114 ? -9.508 -12.188 1.246 1 98 114 LYS B N 1
ATOM 2165 C CA . LYS B 1 114 ? -10.422 -12.141 2.381 1 98 114 LYS B CA 1
ATOM 2166 C C . LYS B 1 114 ? -10.516 -10.734 2.961 1 98 114 LYS B C 1
ATOM 2168 O O . LYS B 1 114 ? -9.492 -10.109 3.242 1 98 114 LYS B O 1
ATOM 2173 N N . GLY B 1 115 ? -11.797 -10.234 3.111 1 97.25 115 GLY B N 1
ATOM 2174 C CA . GLY B 1 115 ? -12.023 -8.922 3.684 1 97.25 115 GLY B CA 1
ATOM 2175 C C . GLY B 1 115 ? -13.445 -8.719 4.188 1 97.25 115 GLY B C 1
ATOM 2176 O O . GLY B 1 115 ? -14.266 -9.633 4.109 1 97.25 115 GLY B O 1
ATOM 2177 N N . PRO B 1 116 ? -13.727 -7.59 4.688 1 97.62 116 PRO B N 1
ATOM 2178 C CA . PRO B 1 116 ? -12.922 -6.363 4.641 1 97.62 116 PRO B CA 1
ATOM 2179 C C . PRO B 1 116 ? -11.82 -6.344 5.699 1 97.62 116 PRO B C 1
ATOM 2181 O O . PRO B 1 116 ? -11.906 -7.066 6.695 1 97.62 116 PRO B O 1
ATOM 2184 N N . ASN B 1 117 ? -10.75 -5.578 5.418 1 97.44 117 ASN B N 1
ATOM 2185 C CA . ASN B 1 117 ? -9.703 -5.273 6.387 1 97.44 117 ASN B CA 1
ATOM 2186 C C . ASN B 1 117 ? -9.43 -3.773 6.465 1 97.44 117 ASN B C 1
ATOM 2188 O O . ASN B 1 117 ? -9.867 -3.014 5.602 1 97.44 117 ASN B O 1
ATOM 2192 N N . CYS B 1 118 ? -8.758 -3.361 7.531 1 97.38 118 CYS B N 1
ATOM 2193 C CA . CYS B 1 118 ? -8.344 -1.975 7.711 1 97.38 118 CYS B CA 1
ATOM 2194 C C . CYS B 1 118 ? -7.504 -1.498 6.527 1 97.38 118 CYS B C 1
ATOM 2196 O O . CYS B 1 118 ? -6.57 -2.184 6.105 1 97.38 118 CYS B O 1
ATOM 2198 N N . MET B 1 119 ? -7.828 -0.328 6.035 1 96.88 119 MET B N 1
ATOM 2199 C CA . MET B 1 119 ? -7.133 0.252 4.891 1 96.88 119 MET B CA 1
ATOM 2200 C C . MET B 1 119 ? -5.637 0.381 5.172 1 96.88 119 MET B C 1
ATOM 2202 O O . MET B 1 119 ? -4.812 0.169 4.281 1 96.88 119 MET B O 1
ATOM 2206 N N . LEU B 1 120 ? -5.25 0.658 6.41 1 96.75 120 LEU B N 1
ATOM 2207 C CA . LEU B 1 120 ? -3.848 0.862 6.754 1 96.75 120 LEU B CA 1
ATOM 2208 C C . LEU B 1 120 ? -3.055 -0.432 6.602 1 96.75 120 LEU B C 1
ATOM 2210 O O . LEU B 1 120 ? -1.859 -0.4 6.297 1 96.75 120 LEU B O 1
ATOM 2214 N N . LYS B 1 121 ? -3.746 -1.558 6.738 1 96.56 121 LYS B N 1
ATOM 2215 C CA . LYS B 1 121 ? -3.094 -2.844 6.516 1 96.56 121 LYS B CA 1
ATOM 2216 C C . LYS B 1 121 ? -2.77 -3.045 5.035 1 96.56 121 LYS B C 1
ATOM 2218 O O . LYS B 1 121 ? -1.729 -3.609 4.695 1 96.56 121 LYS B O 1
ATOM 2223 N N . TYR B 1 122 ? -3.652 -2.592 4.195 1 97.06 122 TYR B N 1
ATOM 2224 C CA . TYR B 1 122 ? -3.408 -2.684 2.762 1 97.06 122 TYR B CA 1
ATOM 2225 C C . TYR B 1 122 ? -2.305 -1.723 2.334 1 97.06 122 TYR B C 1
ATOM 2227 O O . TYR B 1 122 ? -1.491 -2.051 1.466 1 97.06 122 TYR B O 1
ATOM 2235 N N . ALA B 1 123 ? -2.297 -0.535 2.93 1 96.69 123 ALA B N 1
ATOM 2236 C CA . ALA B 1 123 ? -1.21 0.404 2.656 1 96.69 123 ALA B CA 1
ATOM 2237 C C . ALA B 1 123 ? 0.135 -0.175 3.086 1 96.69 123 ALA B C 1
ATOM 2239 O O . ALA B 1 123 ? 1.129 -0.052 2.365 1 96.69 123 ALA B O 1
ATOM 2240 N N . ASP B 1 124 ? 0.141 -0.783 4.262 1 96.5 124 ASP B N 1
ATOM 2241 C CA . ASP B 1 124 ? 1.356 -1.433 4.738 1 96.5 124 ASP B CA 1
ATOM 2242 C C . ASP B 1 124 ? 1.821 -2.514 3.768 1 96.5 124 ASP B C 1
ATOM 2244 O O . ASP B 1 124 ? 3.02 -2.65 3.508 1 96.5 124 ASP B O 1
ATOM 2248 N N . LEU B 1 125 ? 0.871 -3.295 3.326 1 97.25 125 LEU B N 1
ATOM 2249 C CA . LEU B 1 125 ? 1.188 -4.309 2.328 1 97.25 125 LEU B CA 1
ATOM 2250 C C . LEU B 1 125 ? 1.811 -3.676 1.088 1 97.25 125 LEU B C 1
ATOM 2252 O O . LEU B 1 125 ? 2.805 -4.184 0.561 1 97.25 125 LEU B O 1
ATOM 2256 N N . GLY B 1 126 ? 1.221 -2.582 0.635 1 97.38 126 GLY B N 1
ATOM 2257 C CA . GLY B 1 126 ? 1.783 -1.857 -0.494 1 97.38 126 GLY B CA 1
ATOM 2258 C C . GLY B 1 126 ? 3.203 -1.385 -0.251 1 97.38 126 GLY B C 1
ATOM 2259 O O . GLY B 1 126 ? 4.066 -1.515 -1.123 1 97.38 126 GLY B O 1
ATOM 2260 N N . ILE B 1 127 ? 3.42 -0.831 0.907 1 96.94 127 ILE B N 1
ATOM 2261 C CA . ILE B 1 127 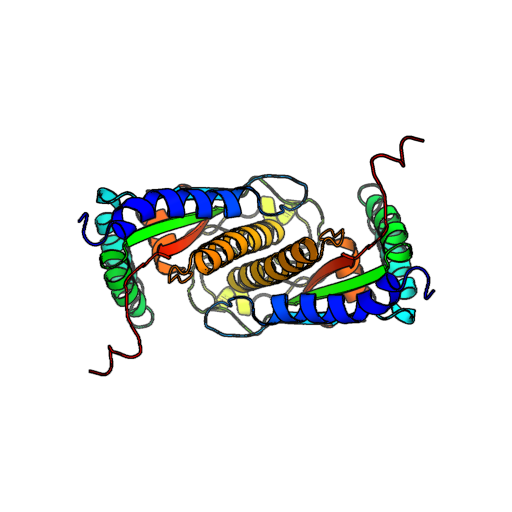? 4.75 -0.342 1.259 1 96.94 127 ILE B CA 1
ATOM 2262 C C . ILE B 1 127 ? 5.746 -1.497 1.228 1 96.94 127 ILE B C 1
ATOM 2264 O O . ILE B 1 127 ? 6.844 -1.362 0.681 1 96.94 127 ILE B O 1
ATOM 2268 N N . ALA B 1 128 ? 5.355 -2.631 1.783 1 96.5 128 ALA B N 1
ATOM 2269 C CA . ALA B 1 128 ? 6.215 -3.812 1.797 1 96.5 128 ALA B CA 1
ATOM 2270 C C . ALA B 1 128 ? 6.516 -4.289 0.378 1 96.5 128 ALA B C 1
ATOM 2272 O O . ALA B 1 128 ? 7.668 -4.57 0.043 1 96.5 128 ALA B O 1
ATOM 2273 N N . VAL B 1 129 ? 5.504 -4.379 -0.45 1 97.38 129 VAL B N 1
ATOM 2274 C CA . VAL B 1 129 ? 5.648 -4.797 -1.841 1 97.38 129 VAL B CA 1
ATOM 2275 C C . VAL B 1 129 ? 6.559 -3.816 -2.582 1 97.38 129 VAL B C 1
ATOM 2277 O O . VAL B 1 129 ? 7.434 -4.23 -3.348 1 97.38 129 VAL B O 1
ATOM 2280 N N . GLY B 1 130 ? 6.332 -2.555 -2.348 1 96.31 130 GLY B N 1
ATOM 2281 C CA . GLY B 1 130 ? 7.18 -1.542 -2.957 1 96.31 130 GLY B CA 1
ATOM 2282 C C . GLY B 1 130 ? 8.641 -1.685 -2.588 1 96.31 130 GLY B C 1
ATOM 2283 O O . GLY B 1 130 ? 9.523 -1.562 -3.443 1 96.31 130 GLY B O 1
ATOM 2284 N N . ALA B 1 131 ? 8.867 -1.911 -1.332 1 96 131 ALA B N 1
ATOM 2285 C CA . ALA B 1 131 ? 10.242 -2.102 -0.87 1 96 131 ALA B CA 1
ATOM 2286 C C . ALA B 1 131 ? 10.883 -3.309 -1.546 1 96 131 ALA B C 1
ATOM 2288 O O . ALA B 1 131 ? 12.039 -3.248 -1.967 1 96 131 ALA B O 1
ATOM 2289 N N . ALA B 1 132 ? 10.148 -4.332 -1.66 1 96.31 132 ALA B N 1
ATOM 2290 C CA . ALA B 1 132 ? 10.633 -5.559 -2.285 1 96.31 132 ALA B CA 1
ATOM 2291 C C . ALA B 1 132 ? 10.977 -5.328 -3.754 1 96.31 132 ALA B C 1
ATOM 2293 O O . ALA B 1 132 ? 12.055 -5.695 -4.215 1 96.31 132 ALA B O 1
ATOM 2294 N N . THR B 1 133 ? 10.062 -4.727 -4.5 1 95.75 133 THR B N 1
ATOM 2295 C CA . THR B 1 133 ? 10.273 -4.52 -5.926 1 95.75 133 THR B CA 1
ATOM 2296 C C . THR B 1 133 ? 11.422 -3.545 -6.168 1 95.75 133 THR B C 1
ATOM 2298 O O . THR B 1 133 ? 12.188 -3.697 -7.125 1 95.75 133 THR B O 1
ATOM 2301 N N . ALA B 1 134 ? 11.531 -2.555 -5.297 1 93.81 134 ALA B N 1
ATOM 2302 C CA . ALA B 1 134 ? 12.656 -1.626 -5.395 1 93.81 134 ALA B CA 1
ATOM 2303 C C . ALA B 1 134 ? 13.984 -2.35 -5.195 1 93.81 134 ALA B C 1
ATOM 2305 O O . ALA B 1 134 ? 14.945 -2.107 -5.93 1 93.81 134 ALA B O 1
ATOM 2306 N N . LYS B 1 135 ? 14.039 -3.184 -4.211 1 95.44 135 LYS B N 1
ATOM 2307 C CA . LYS B 1 135 ? 15.258 -3.945 -3.947 1 95.44 135 LYS B CA 1
ATOM 2308 C C . LYS B 1 135 ? 15.594 -4.867 -5.117 1 95.44 135 LYS B C 1
ATOM 2310 O O . LYS B 1 135 ? 16.766 -5.02 -5.477 1 95.44 135 LYS B O 1
ATOM 2315 N N . ALA B 1 136 ? 14.57 -5.504 -5.707 1 94.56 136 ALA B N 1
ATOM 2316 C CA . ALA B 1 136 ? 14.781 -6.336 -6.891 1 94.56 136 ALA B CA 1
ATOM 2317 C C . ALA B 1 136 ? 15.383 -5.516 -8.031 1 94.56 136 ALA B C 1
ATOM 2319 O O . ALA B 1 136 ? 16.312 -5.973 -8.711 1 94.56 136 ALA B O 1
ATOM 2320 N N . LYS B 1 137 ? 14.852 -4.359 -8.203 1 91.5 137 LYS B N 1
ATOM 2321 C CA . LYS B 1 137 ? 15.367 -3.461 -9.234 1 91.5 137 LYS B CA 1
ATOM 2322 C C . LYS B 1 137 ? 16.828 -3.1 -8.961 1 91.5 137 LYS B C 1
ATOM 2324 O O . LYS B 1 137 ? 17.641 -3.049 -9.883 1 91.5 137 LYS B O 1
ATOM 2329 N N . ASP B 1 138 ? 17.141 -2.857 -7.707 1 92.38 138 ASP B N 1
ATOM 2330 C CA . ASP B 1 138 ? 18.516 -2.561 -7.32 1 92.38 138 ASP B CA 1
ATOM 2331 C C . ASP B 1 138 ? 19.453 -3.693 -7.727 1 92.38 138 ASP B C 1
ATOM 2333 O O . ASP B 1 138 ? 20.625 -3.451 -8.07 1 92.38 138 ASP B O 1
ATOM 2337 N N . PHE B 1 139 ? 18.953 -4.887 -7.711 1 93.06 139 PHE B N 1
ATOM 2338 C CA . PHE B 1 139 ? 19.734 -6.066 -8.055 1 93.06 139 PHE B CA 1
ATOM 2339 C C . PHE B 1 139 ? 19.688 -6.328 -9.555 1 93.06 139 PHE B C 1
ATOM 2341 O O . PHE B 1 139 ? 20.234 -7.332 -10.031 1 93.06 139 PHE B O 1
ATOM 2348 N N . CYS B 1 140 ? 19 -5.5 -10.297 1 90.94 140 CYS B N 1
ATOM 2349 C CA . CYS B 1 140 ? 18.828 -5.629 -11.734 1 90.94 140 CYS B CA 1
ATOM 2350 C C . CYS B 1 140 ? 18.094 -6.918 -12.086 1 90.94 140 CYS B C 1
ATOM 2352 O O . CYS B 1 140 ? 18.422 -7.59 -13.062 1 90.94 140 CYS B O 1
ATOM 2354 N N . ILE B 1 141 ? 17.203 -7.258 -11.195 1 91.44 141 ILE B N 1
ATOM 2355 C CA . ILE B 1 141 ? 16.359 -8.43 -11.422 1 91.44 141 ILE B CA 1
ATOM 2356 C C . ILE B 1 141 ? 15 -7.996 -11.984 1 91.44 141 ILE B C 1
ATOM 2358 O O . ILE B 1 141 ? 14.328 -7.145 -11.398 1 91.44 141 ILE B O 1
ATOM 2362 N N . ASP B 1 142 ? 14.625 -8.562 -13.109 1 91.88 142 ASP B N 1
ATOM 2363 C CA . ASP B 1 142 ? 13.297 -8.289 -13.656 1 91.88 142 ASP B CA 1
ATOM 2364 C C . ASP B 1 142 ? 12.211 -8.828 -12.734 1 91.88 142 ASP B C 1
ATOM 2366 O O . ASP B 1 142 ? 12.328 -9.938 -12.203 1 91.88 142 ASP B O 1
ATOM 2370 N N . ASN B 1 143 ? 11.242 -8.008 -12.5 1 93.62 143 ASN B N 1
ATOM 2371 C CA . ASN B 1 143 ? 10.172 -8.406 -11.586 1 93.62 143 ASN B CA 1
ATOM 2372 C C . ASN B 1 143 ? 8.852 -7.73 -11.945 1 93.62 143 ASN B C 1
ATOM 2374 O O . ASN B 1 143 ? 8.828 -6.785 -12.734 1 93.62 143 ASN B O 1
ATOM 2378 N N . ARG B 1 144 ? 7.805 -8.289 -11.438 1 94 144 ARG B N 1
ATOM 2379 C CA . ARG B 1 144 ? 6.461 -7.75 -11.594 1 94 144 ARG B CA 1
ATOM 2380 C C . ARG B 1 144 ? 5.555 -8.18 -10.445 1 94 144 ARG B C 1
ATOM 2382 O O . ARG B 1 144 ? 5.602 -9.336 -10.016 1 94 144 ARG B O 1
ATOM 2389 N N . VAL B 1 145 ? 4.77 -7.215 -9.945 1 95.94 145 VAL B N 1
ATOM 2390 C CA . VAL B 1 145 ? 3.787 -7.559 -8.922 1 95.94 145 VAL B CA 1
ATOM 2391 C C . VAL B 1 145 ? 2.594 -8.258 -9.57 1 95.94 145 VAL B C 1
ATOM 2393 O O . VAL B 1 145 ? 2.002 -7.742 -10.523 1 95.94 145 VAL B O 1
ATOM 2396 N N . MET B 1 146 ? 2.258 -9.406 -9.047 1 96.31 146 MET B N 1
ATOM 2397 C CA . MET B 1 146 ? 1.161 -10.156 -9.648 1 96.31 146 MET B CA 1
ATOM 2398 C C . MET B 1 146 ? 0.11 -10.516 -8.602 1 96.31 146 MET B C 1
ATOM 2400 O O . MET B 1 146 ? 0.409 -11.211 -7.625 1 96.31 146 MET B O 1
ATOM 2404 N N . TYR B 1 147 ? -1.077 -10.133 -8.828 1 96.69 147 TYR B N 1
ATOM 2405 C CA . TYR B 1 147 ? -2.242 -10.602 -8.086 1 96.69 147 TYR B CA 1
ATOM 2406 C C . TYR B 1 147 ? -2.438 -12.102 -8.25 1 96.69 147 TYR B C 1
ATOM 2408 O O . TYR B 1 147 ? -2.766 -12.797 -7.289 1 96.69 147 TYR B O 1
ATOM 2416 N N . SER B 1 148 ? -2.207 -12.648 -9.438 1 97.88 148 SER B N 1
ATOM 2417 C CA . SER B 1 148 ? -2.5 -14.016 -9.844 1 97.88 148 SER B CA 1
ATOM 2418 C C . SER B 1 148 ? -1.766 -15.023 -8.969 1 97.88 148 SER B C 1
ATOM 2420 O O . SER B 1 148 ? -2.377 -15.961 -8.445 1 97.88 148 SER B O 1
ATOM 2422 N N . ILE B 1 149 ? -0.5 -14.734 -8.773 1 97.94 149 ILE B N 1
ATOM 2423 C CA . ILE B 1 149 ? 0.31 -15.664 -7.988 1 97.94 149 ILE B CA 1
ATOM 2424 C C . ILE B 1 149 ? -0.155 -15.648 -6.535 1 97.94 149 ILE B C 1
ATOM 2426 O O . ILE B 1 149 ? -0.23 -16.703 -5.891 1 97.94 149 ILE B O 1
ATOM 2430 N N . GLY B 1 150 ? -0.496 -14.5 -6.02 1 98.19 150 GLY B N 1
ATOM 2431 C CA . GLY B 1 150 ? -1.011 -14.398 -4.664 1 98.19 150 GLY B CA 1
ATOM 2432 C C . GLY B 1 150 ? -2.346 -15.094 -4.477 1 98.19 150 GLY B C 1
ATOM 2433 O O . GLY B 1 150 ? -2.549 -15.797 -3.486 1 98.19 150 GLY B O 1
ATOM 2434 N N . ALA B 1 151 ? -3.242 -14.883 -5.426 1 98.12 151 ALA B N 1
ATOM 2435 C CA . ALA B 1 151 ? -4.539 -15.555 -5.398 1 98.12 151 ALA B CA 1
ATOM 2436 C C . ALA B 1 151 ? -4.375 -17.062 -5.383 1 98.12 151 ALA B C 1
ATOM 2438 O O . ALA B 1 151 ? -5.043 -17.766 -4.617 1 98.12 151 ALA B O 1
ATOM 2439 N N . ALA B 1 152 ? -3.498 -17.562 -6.184 1 98.44 152 ALA B N 1
ATOM 2440 C CA . ALA B 1 152 ? -3.236 -18.984 -6.262 1 98.44 152 ALA B CA 1
ATOM 2441 C C . ALA B 1 152 ? -2.662 -19.516 -4.949 1 98.44 152 ALA B C 1
ATOM 2443 O O . ALA B 1 152 ? -2.986 -20.625 -4.523 1 98.44 152 ALA B O 1
ATOM 2444 N N . ALA B 1 153 ? -1.79 -18.719 -4.336 1 98.38 153 ALA B N 1
ATOM 2445 C CA . ALA B 1 153 ? -1.183 -19.125 -3.07 1 98.38 153 ALA B CA 1
ATOM 2446 C C . ALA B 1 153 ? -2.244 -19.312 -1.991 1 98.38 153 ALA B C 1
ATOM 2448 O O . ALA B 1 153 ? -2.18 -20.281 -1.217 1 98.38 153 ALA B O 1
ATOM 2449 N N . ARG B 1 154 ? -3.195 -18.469 -1.954 1 97.62 154 ARG B N 1
ATOM 2450 C CA . ARG B 1 154 ? -4.281 -18.625 -0.991 1 97.62 154 ARG B CA 1
ATOM 2451 C C . ARG B 1 154 ? -5.191 -19.781 -1.363 1 97.62 154 ARG B C 1
ATOM 2453 O O . ARG B 1 154 ? -5.547 -20.594 -0.509 1 97.62 154 ARG B O 1
ATOM 2460 N N . ALA B 1 155 ? -5.539 -19.828 -2.637 1 96.88 155 ALA B N 1
ATOM 2461 C CA . ALA B 1 155 ? -6.477 -20.844 -3.109 1 96.88 155 ALA B CA 1
ATOM 2462 C C . ALA B 1 155 ? -5.918 -22.25 -2.896 1 96.88 155 ALA B C 1
ATOM 2464 O O . ALA B 1 155 ? -6.668 -23.188 -2.615 1 96.88 155 ALA B O 1
ATOM 2465 N N . SER B 1 156 ? -4.664 -22.422 -3.01 1 97.06 156 SER B N 1
ATOM 2466 C CA . SER B 1 156 ? -4.031 -23.719 -2.885 1 97.06 156 SER B CA 1
ATOM 2467 C C . SER B 1 156 ? -3.725 -24.047 -1.428 1 97.06 156 SER B C 1
ATOM 2469 O O . SER B 1 156 ? -3.293 -25.172 -1.115 1 97.06 156 SER B O 1
ATOM 2471 N N . GLY B 1 157 ? -3.807 -23.047 -0.538 1 95.75 157 GLY B N 1
ATOM 2472 C CA . GLY B 1 157 ? -3.545 -23.266 0.875 1 95.75 157 GLY B CA 1
ATOM 2473 C C . GLY B 1 157 ? -2.078 -23.141 1.237 1 95.75 157 GLY B C 1
ATOM 2474 O O . GLY B 1 157 ? -1.685 -23.438 2.367 1 95.75 157 GLY B O 1
ATOM 2475 N N . LEU B 1 158 ? -1.275 -22.672 0.327 1 95.75 158 LEU B N 1
ATOM 2476 C CA . LEU B 1 158 ? 0.162 -22.594 0.568 1 95.75 158 LEU B CA 1
ATOM 2477 C C . LEU B 1 158 ? 0.497 -21.438 1.514 1 95.75 158 LEU B C 1
ATOM 2479 O O . LEU B 1 158 ? 1.541 -21.453 2.17 1 95.75 158 LEU B O 1
ATOM 2483 N N . LEU B 1 159 ? -0.352 -20.453 1.533 1 95.81 159 LEU B N 1
ATOM 2484 C CA . LEU B 1 159 ? -0.102 -19.312 2.402 1 95.81 159 LEU B CA 1
ATOM 2485 C C . LEU B 1 159 ? -1.381 -18.875 3.113 1 95.81 159 LEU B C 1
ATOM 2487 O O . LEU B 1 159 ? -2.418 -18.688 2.475 1 95.81 159 LEU B O 1
ATOM 2491 N N . ASP B 1 160 ? -1.302 -18.812 4.438 1 95.69 160 ASP B N 1
ATOM 2492 C CA . ASP B 1 160 ? -2.424 -18.328 5.242 1 95.69 160 ASP B CA 1
ATOM 2493 C C . ASP B 1 160 ? -2.34 -16.828 5.461 1 95.69 160 ASP B C 1
ATOM 2495 O O . ASP B 1 160 ? -1.689 -16.359 6.398 1 95.69 160 ASP B O 1
ATOM 2499 N N . ALA B 1 161 ? -2.988 -16.062 4.613 1 97.38 161 ALA B N 1
ATOM 2500 C CA . ALA B 1 161 ? -3.051 -14.602 4.637 1 97.38 161 ALA B CA 1
ATOM 2501 C C . ALA B 1 161 ? -4.371 -14.094 4.059 1 97.38 161 ALA B C 1
ATOM 2503 O O . ALA B 1 161 ? -5.094 -14.844 3.398 1 97.38 161 ALA B O 1
ATOM 2504 N N . ASP B 1 162 ? -4.738 -12.898 4.41 1 98.06 162 ASP B N 1
ATOM 2505 C CA . ASP B 1 162 ? -5.98 -12.32 3.9 1 98.06 162 ASP B CA 1
ATOM 2506 C C . ASP B 1 162 ? -5.816 -11.844 2.459 1 98.06 162 ASP B C 1
ATOM 2508 O O . ASP B 1 162 ? -6.727 -11.992 1.644 1 98.06 162 ASP B O 1
ATOM 2512 N N . VAL B 1 163 ? -4.711 -11.227 2.18 1 98.25 163 VAL B N 1
ATOM 2513 C CA . VAL B 1 163 ? -4.344 -10.75 0.851 1 98.25 163 VAL B CA 1
ATOM 2514 C C . VAL B 1 163 ? -2.877 -11.062 0.574 1 98.25 163 VAL B C 1
ATOM 2516 O O . VAL B 1 163 ? -2.029 -10.938 1.463 1 98.25 163 VAL B O 1
ATOM 2519 N N . VAL B 1 164 ? -2.596 -11.516 -0.655 1 98.19 164 VAL B N 1
ATOM 2520 C CA . VAL B 1 164 ? -1.23 -11.883 -1.019 1 98.19 164 VAL B CA 1
ATOM 2521 C C . VAL B 1 164 ? -0.918 -11.383 -2.428 1 98.19 164 VAL B C 1
ATOM 2523 O O . VAL B 1 164 ? -1.771 -11.438 -3.316 1 98.19 164 VAL B O 1
ATOM 2526 N N . PHE B 1 165 ? 0.285 -10.891 -2.574 1 98.19 165 PHE B N 1
ATOM 2527 C CA . PHE B 1 165 ? 0.839 -10.633 -3.898 1 98.19 165 PHE B CA 1
ATOM 2528 C C . PHE B 1 165 ? 2.045 -11.523 -4.164 1 98.19 165 PHE B C 1
ATOM 2530 O O . PHE B 1 165 ? 2.779 -11.875 -3.24 1 98.19 165 PHE B O 1
ATOM 2537 N N . GLY B 1 166 ? 2.203 -11.938 -5.406 1 97.94 166 GLY B N 1
ATOM 2538 C CA . GLY B 1 166 ? 3.4 -12.641 -5.836 1 97.94 166 GLY B CA 1
ATOM 2539 C C . GLY B 1 166 ? 4.301 -11.805 -6.723 1 97.94 166 GLY B C 1
ATOM 2540 O O . GLY B 1 166 ? 3.82 -10.977 -7.5 1 97.94 166 GLY B O 1
ATOM 2541 N N . ILE B 1 167 ? 5.539 -12.047 -6.578 1 97.31 167 ILE B N 1
ATOM 2542 C CA . ILE B 1 167 ? 6.527 -11.344 -7.387 1 97.31 167 ILE B CA 1
ATOM 2543 C C . ILE B 1 167 ? 7.508 -12.344 -7.996 1 97.31 167 ILE B C 1
ATOM 2545 O O . ILE B 1 167 ? 8.461 -12.766 -7.336 1 97.31 167 ILE B O 1
ATOM 2549 N N . PRO B 1 168 ? 7.266 -12.734 -9.211 1 96.81 168 PRO B N 1
ATOM 2550 C CA . PRO B 1 168 ? 8.266 -13.555 -9.898 1 96.81 168 PRO B CA 1
ATOM 2551 C C . PRO B 1 168 ? 9.547 -12.781 -10.203 1 96.81 168 PRO B C 1
ATOM 2553 O O . PRO B 1 168 ? 9.492 -11.586 -10.523 1 96.81 168 PRO B O 1
ATOM 2556 N N . LEU B 1 169 ? 10.695 -13.453 -10.055 1 94.81 169 LEU B N 1
ATOM 2557 C CA . LEU B 1 169 ? 12.023 -12.891 -10.266 1 94.81 169 LEU B CA 1
ATOM 2558 C C . LEU B 1 169 ? 12.742 -13.602 -11.414 1 94.81 169 LEU B C 1
ATOM 2560 O O . LEU B 1 169 ? 12.828 -14.828 -11.422 1 94.81 169 LEU B O 1
ATOM 2564 N N . SER B 1 170 ? 13.188 -12.789 -12.328 1 90.5 170 SER B N 1
ATOM 2565 C CA . SER B 1 170 ? 13.891 -13.367 -13.477 1 90.5 170 SER B CA 1
ATOM 2566 C C . SER B 1 170 ? 15.219 -12.672 -13.719 1 90.5 170 SER B C 1
ATOM 2568 O O . SER B 1 170 ? 15.312 -11.445 -13.633 1 90.5 170 SER B O 1
ATOM 2570 N N . VAL B 1 171 ? 16.344 -13.383 -13.906 1 80.5 171 VAL B N 1
ATOM 2571 C CA . VAL B 1 171 ? 17.672 -12.844 -14.188 1 80.5 171 VAL B CA 1
ATOM 2572 C C . VAL B 1 171 ? 18.062 -13.156 -15.633 1 80.5 171 VAL B C 1
ATOM 2574 O O . VAL B 1 171 ? 19.234 -13.242 -15.953 1 80.5 171 VAL B O 1
ATOM 2577 N N . THR B 1 172 ? 17.094 -13.266 -16.453 1 69.56 172 THR B N 1
ATOM 2578 C CA . THR B 1 172 ? 17.469 -13.68 -17.812 1 69.56 172 THR B CA 1
ATOM 2579 C C . THR B 1 172 ? 18.234 -12.57 -18.531 1 69.56 172 THR B C 1
ATOM 2581 O O . THR B 1 172 ? 17.984 -11.383 -18.281 1 69.56 172 THR B O 1
ATOM 2584 N N . GLY B 1 173 ? 19.453 -12.836 -18.844 1 59.31 173 GLY B N 1
ATOM 2585 C CA . GLY B 1 173 ? 20.297 -11.977 -19.641 1 59.31 173 GLY B CA 1
ATOM 2586 C C . GLY B 1 173 ? 19.609 -11.422 -20.875 1 59.31 173 GLY B C 1
ATOM 2587 O O . GLY B 1 173 ? 20.016 -11.695 -22 1 59.31 173 GLY B O 1
ATOM 2588 N N . LYS B 1 174 ? 18.172 -11.18 -20.719 1 48.56 174 LYS B N 1
ATOM 2589 C CA . LYS B 1 174 ? 17.719 -10.773 -22.031 1 48.56 174 LYS B CA 1
ATOM 2590 C C . LYS B 1 174 ? 18.422 -9.492 -22.5 1 48.56 174 LYS B C 1
ATOM 2592 O O . LYS B 1 174 ? 18.438 -8.5 -21.766 1 48.56 174 LYS B O 1
ATOM 2597 N N . ASN B 1 175 ? 19.469 -9.641 -23.078 1 40.12 175 ASN B N 1
ATOM 2598 C CA . ASN B 1 175 ? 20.047 -8.516 -23.812 1 40.12 175 ASN B CA 1
ATOM 2599 C C . ASN B 1 175 ? 19.062 -7.926 -24.812 1 40.12 175 ASN B C 1
ATOM 2601 O O . ASN B 1 175 ? 18.766 -8.539 -25.828 1 40.12 175 ASN B O 1
ATOM 2605 N N . ILE B 1 176 ? 18.047 -7.262 -24.391 1 41.97 176 ILE B N 1
ATOM 2606 C CA . ILE B 1 176 ? 17.109 -6.59 -25.281 1 41.97 176 ILE B CA 1
ATOM 2607 C C . ILE B 1 176 ? 17.844 -6.18 -26.562 1 41.97 176 ILE B C 1
ATOM 2609 O O . ILE B 1 176 ? 17.203 -5.785 -27.547 1 41.97 176 ILE B O 1
ATOM 2613 N N . PHE B 1 177 ? 18.922 -5.859 -26.5 1 41.78 177 PHE B N 1
ATOM 2614 C CA . PHE B 1 177 ? 19.641 -5.523 -27.734 1 41.78 177 PHE B CA 1
ATOM 2615 C C . PHE B 1 177 ? 19.828 -6.758 -28.609 1 41.78 177 PHE B C 1
ATOM 2617 O O . PHE B 1 177 ? 20.109 -6.641 -29.797 1 41.78 177 PHE B O 1
ATOM 2624 N N . PHE B 1 178 ? 19.797 -7.863 -28.031 1 39.97 178 PHE B N 1
ATOM 2625 C CA . PHE B 1 178 ? 20 -9.016 -28.906 1 39.97 178 PHE B CA 1
ATOM 2626 C C . PHE B 1 178 ? 18.656 -9.688 -29.219 1 39.97 178 PHE B C 1
ATOM 2628 O O . PHE B 1 178 ? 18.609 -10.609 -30.031 1 39.97 178 PHE B O 1
ATOM 2635 N N . ASP B 1 179 ? 17.641 -9.609 -28.297 1 38.38 179 ASP B N 1
ATOM 2636 C CA . ASP B 1 179 ? 16.422 -10.328 -28.641 1 38.38 179 ASP B CA 1
ATOM 2637 C C . ASP B 1 179 ? 15.719 -9.695 -29.844 1 38.38 179 ASP B C 1
ATOM 2639 O O . ASP B 1 179 ? 14.648 -9.102 -29.703 1 38.38 179 ASP B O 1
ATOM 2643 N N . ARG B 1 180 ? 16.453 -9.055 -30.547 1 35.59 180 ARG B N 1
ATOM 2644 C CA . ARG B 1 180 ? 15.93 -8.555 -31.828 1 35.59 180 ARG B CA 1
ATOM 2645 C C . ARG B 1 180 ? 15.438 -9.703 -32.688 1 35.59 180 ARG B C 1
ATOM 2647 O O . ARG B 1 180 ? 15.141 -9.508 -33.875 1 35.59 180 ARG B O 1
ATOM 2654 N N . ARG B 1 181 ? 15.031 -10.977 -32.125 1 34.69 181 ARG B N 1
ATOM 2655 C CA . ARG B 1 181 ? 14.469 -11.719 -33.25 1 34.69 181 ARG B CA 1
ATOM 2656 C C . ARG B 1 181 ? 13.078 -11.211 -33.625 1 34.69 181 ARG B C 1
ATOM 2658 O O . ARG B 1 181 ? 12.344 -10.742 -32.75 1 34.69 181 ARG B O 1
#

Solvent-accessible surface area (backbone atoms only — not comparable to full-atom values): 18888 Å² total; per-residue (Å²): 130,77,78,69,55,62,68,69,41,46,62,60,50,49,50,52,22,48,49,36,25,70,68,32,76,48,64,92,71,58,85,39,70,42,75,46,73,60,47,79,80,47,50,57,56,36,28,51,36,18,39,50,47,18,66,74,70,32,78,93,32,53,62,26,43,55,49,24,54,50,52,71,70,30,78,42,35,38,38,46,22,28,41,78,89,64,64,91,74,69,42,36,10,41,55,37,31,76,36,46,68,60,48,71,68,47,79,65,28,78,60,51,16,38,6,53,58,40,50,64,55,36,21,29,42,12,13,16,51,32,34,21,54,51,47,31,48,74,71,68,31,49,68,50,86,30,60,55,54,14,29,13,30,37,72,69,62,77,42,93,49,29,43,43,34,17,33,40,31,32,75,71,80,70,46,73,83,64,66,68,117,129,78,77,68,56,62,70,71,40,46,61,59,50,49,50,53,22,50,48,38,26,71,68,32,75,50,65,92,72,58,84,39,69,42,76,45,73,60,46,79,80,47,48,59,57,34,28,53,36,19,39,50,48,18,65,74,71,31,78,94,32,54,63,27,43,54,50,23,53,51,52,72,69,30,77,41,35,38,36,47,23,29,42,79,88,65,61,90,74,69,44,36,10,39,55,38,31,76,36,45,69,60,48,71,68,46,79,63,28,76,60,51,16,38,6,54,57,42,50,62,56,37,21,29,40,12,14,16,51,33,34,21,54,51,47,32,48,75,69,68,32,48,70,51,87,28,60,54,54,14,29,12,29,38,72,69,62,78,41,94,50,30,41,42,33,17,34,41,32,32,74,72,79,70,45,72,83,65,66,68,117